Protein 6E0O (pdb70)

B-factor: mean 20.62, std 9.77, range [9.81, 86.48]

InterPro domains:
  IPR006116 2-5OAS/ClassI-CCAase, nucleotidyltransferase domain [cd05400] (24-180)
  IPR043519 Nucleotidyltransferase superfamily [G3DSA:3.30.460.10] (16-154)
  IPR043519 Nucleotidyltransferase superfamily [SSF81301] (21-146)
  IPR058909 cGAS/DncV-like nucleotidyltransferase, C-terminal helical domain [PF26305] (177-289)

Foldseek 3Di:
DADDQVRLLVLLAQADECVDQQAVVVCVQLVVLQCVQQPPQWDKDWFPCRLQVQHRDPLDETEIETERECVPVNDCQDQVRVQVVSQVSLCVRQPPQWDDAFAFIWRPGDPRHGIYTYGYWYKDWDAFPLVRGIAIWTWHATPVGDIDTDRRVLLNVLLVVLCVLQLNVLSSLLSSLVVLLVVCCVVVNDPNVLDDSQRSSQLSSQQDSVLRDHPGSPSSNVSSLVVLLVCLVVVHFTPRSSSRGTPQDPVDPHHSVSSNVSSVSSCVVVVDD

Sequence (273 aa):
MNFSEQQQLINWSRPVSTTEDLKCQQNAITQITAALRAKFGNRVTIFLQGSYRNNTNVRQNSDVDIVMRYDDAFYPDLYNFDELKADTEEALRNVFTTSVERKNKCIQVNGNSNRITADVIPCFVLKRFSTLQSVEAEGIKFYSDDNKEIISFPEQHYSSNGTEKTNQTYRLYKRMVRILKVVNYYRLIDDGEIADNLVSSSFFIECLVYNVPNNQFISGNYTQTLRNVIVKIYEDMKNNADYTEVNRLFWLFSNRSPRTRQDALGFMQKCWNYLGYQ

Radius of gyration: 19.43 Å; Cα contacts (8 Å, |Δi|>4): 450; chains: 1; bounding box: 54×35×43 Å

Structure (mmCIF, N/CA/C/O backbone):
data_6E0O
#
_entry.id   6E0O
#
_cell.length_a   57.195
_cell.length_b   58.231
_cell.length_c   99.446
_cell.angle_alpha   90.00
_cell.angle_beta   90.00
_cell.angle_gamma   90.00
#
_symmetry.space_group_name_H-M   'P 21 21 21'
#
loop_
_entity.id
_entity.type
_entity.pdbx_description
1 polymer 'cGAS/DncV-like nucleotidyltransferase in E. coli homolog'
2 polymer "RNA (5'-D(*(ATP))-R(P*A)-3')"
3 non-polymer 'MAGNESIUM ION'
4 water water
#
loop_
_atom_site.group_PDB
_atom_site.id
_atom_site.type_symbol
_atom_site.label_atom_id
_atom_site.label_alt_id
_atom_site.label_comp_id
_atom_site.label_asym_id
_atom_site.label_entity_id
_atom_site.label_seq_id
_atom_site.pdbx_PDB_ins_code
_atom_site.Cartn_x
_atom_site.Cartn_y
_atom_site.Cartn_z
_atom_site.occupancy
_atom_site.B_iso_or_equiv
_atom_site.auth_seq_id
_atom_site.auth_comp_id
_atom_site.auth_asym_id
_atom_site.auth_atom_id
_atom_site.pdbx_PDB_model_num
ATOM 1 N N . MET A 1 1 ? 49.413 42.905 50.334 1.00 36.57 1 MET A N 1
ATOM 2 C CA . MET A 1 1 ? 48.080 42.324 50.665 1.00 35.89 1 MET A CA 1
ATOM 3 C C . MET A 1 1 ? 47.047 42.703 49.602 1.00 31.07 1 MET A C 1
ATOM 4 O O . MET A 1 1 ? 47.352 43.439 48.670 1.00 35.79 1 MET A O 1
ATOM 20 N N . ASN A 1 2 ? 45.813 42.218 49.762 1.00 24.19 2 ASN A N 1
ATOM 21 C CA . ASN A 1 2 ? 44.879 42.199 48.642 1.00 23.39 2 ASN A CA 1
ATOM 22 C C . ASN A 1 2 ? 44.136 43.510 48.432 1.00 23.71 2 ASN A C 1
ATOM 23 O O . ASN A 1 2 ? 43.591 43.722 47.341 1.00 29.17 2 ASN A O 1
ATOM 34 N N . PHE A 1 3 ? 44.085 44.375 49.434 1.00 19.89 3 PHE A N 1
ATOM 35 C CA . PHE A 1 3 ? 43.342 45.620 49.354 1.00 19.82 3 PHE A CA 1
ATOM 36 C C . PHE A 1 3 ? 44.262 46.756 49.753 1.00 19.50 3 PHE A C 1
ATOM 37 O O . PHE A 1 3 ? 45.066 46.624 50.679 1.00 22.37 3 PHE A O 1
ATOM 54 N N . SER A 1 4 ? 44.148 47.861 49.036 1.00 18.18 4 SER A N 1
ATOM 55 C CA . SER A 1 4 ? 45.039 48.978 49.255 1.00 18.57 4 SER A CA 1
ATOM 56 C C . SER A 1 4 ? 44.648 49.737 50.521 1.00 16.01 4 SER A C 1
ATOM 57 O O . SER A 1 4 ? 43.557 49.573 51.076 1.00 16.23 4 SER A O 1
ATOM 65 N N . GLU A 1 5 ? 45.569 50.589 50.975 1.00 16.49 5 GLU A N 1
ATOM 66 C CA . GLU A 1 5 ? 45.276 51.506 52.067 1.00 15.96 5 GLU A CA 1
ATOM 67 C C . GLU A 1 5 ? 43.992 52.278 51.791 1.00 15.20 5 GLU A C 1
ATOM 68 O O . GLU A 1 5 ? 43.127 52.402 52.666 1.00 14.90 5 GLU A O 1
ATOM 80 N N . GLN A 1 6 ? 43.844 52.798 50.569 1.00 16.47 6 GLN A N 1
ATOM 81 C CA . GLN A 1 6 ? 42.657 53.580 50.246 1.00 16.69 6 GLN A CA 1
ATOM 82 C C . GLN A 1 6 ? 41.389 52.731 50.302 1.00 15.27 6 GLN A C 1
ATOM 83 O O . GLN A 1 6 ? 40.335 53.216 50.719 1.00 15.83 6 GLN A O 1
ATOM 97 N N . GLN A 1 7 ? 41.454 51.476 49.855 1.00 14.82 7 GLN A N 1
ATOM 98 C CA A GLN A 1 7 ? 40.275 50.619 49.939 0.60 15.34 7 GLN A CA 1
ATOM 99 C CA B GLN A 1 7 ? 40.274 50.620 49.939 0.40 15.67 7 GLN A CA 1
ATOM 100 C C . GLN A 1 7 ? 39.868 50.398 51.391 1.00 15.29 7 GLN A C 1
ATOM 101 O O . GLN A 1 7 ? 38.673 50.401 51.714 1.00 16.06 7 GLN A O 1
ATOM 128 N N . LEU A 1 8 ? 40.846 50.219 52.284 1.00 14.99 8 LEU A N 1
ATOM 129 C CA . LEU A 1 8 ? 40.521 50.067 53.700 1.00 14.71 8 LEU A CA 1
ATOM 130 C C . LEU A 1 8 ? 39.885 51.336 54.243 1.00 13.83 8 LEU A C 1
ATOM 131 O O . LEU A 1 8 ? 38.926 51.275 55.021 1.00 14.61 8 LEU A O 1
ATOM 147 N N . ILE A 1 9 ? 40.415 52.501 53.860 1.00 14.00 9 ILE A N 1
ATOM 148 C CA . ILE A 1 9 ? 39.806 53.759 54.282 1.00 14.43 9 ILE A CA 1
ATOM 149 C C . ILE A 1 9 ? 38.355 53.821 53.820 1.00 15.32 9 ILE A C 1
ATOM 150 O O . ILE A 1 9 ? 37.458 54.201 54.581 1.00 14.96 9 ILE A O 1
ATOM 166 N N . ASN A 1 10 ? 38.099 53.451 52.564 1.00 15.81 10 ASN A N 1
ATOM 167 C CA . ASN A 1 10 ? 36.729 53.498 52.062 1.00 18.04 10 ASN A CA 1
ATOM 168 C C . ASN A 1 10 ? 35.815 52.589 52.871 1.00 16.31 10 ASN A C 1
ATOM 169 O O . ASN A 1 10 ? 34.697 52.978 53.231 1.00 16.93 10 ASN A O 1
ATOM 180 N N . TRP A 1 11 ? 36.279 51.379 53.177 1.00 14.51 11 TRP A N 1
ATOM 181 C CA . TRP A 1 11 ? 35.470 50.450 53.950 1.00 15.10 11 TRP A CA 1
ATOM 182 C C . TRP A 1 11 ? 35.270 50.899 55.388 1.00 15.26 11 TRP A C 1
ATOM 183 O O . TRP A 1 11 ? 34.371 50.390 56.067 1.00 17.06 11 TRP A O 1
ATOM 204 N N . SER A 1 12 ? 36.114 51.792 55.882 1.00 13.97 12 SER A N 1
ATOM 205 C CA . SER A 1 12 ? 36.034 52.223 57.263 1.00 13.40 12 SER A CA 1
ATOM 206 C C . SER A 1 12 ? 34.981 53.294 57.487 1.00 14.04 12 SER A C 1
ATOM 207 O O . SER A 1 12 ? 34.751 53.668 58.638 1.00 16.11 12 SER A O 1
ATOM 215 N N . ARG A 1 13 ? 34.357 53.804 56.428 1.00 15.01 13 ARG A N 1
ATOM 216 C CA . ARG A 1 13 ? 33.415 54.905 56.567 1.00 16.40 13 ARG A CA 1
ATOM 217 C C . ARG A 1 13 ? 32.016 54.402 56.917 1.00 15.37 13 ARG A C 1
ATOM 218 O O . ARG A 1 13 ? 31.593 53.349 56.439 1.00 18.01 13 ARG A O 1
ATOM 238 N N . PRO A 1 14 ? 31.263 55.159 57.720 1.00 15.01 14 PRO A N 1
ATOM 239 C CA . PRO A 1 14 ? 29.853 54.810 57.934 1.00 15.21 14 PRO A CA 1
ATOM 240 C C . PRO A 1 14 ? 29.099 54.931 56.622 1.00 17.32 14 PRO A C 1
ATOM 241 O O . PRO A 1 14 ? 29.347 55.837 55.823 1.00 19.44 14 PRO A O 1
ATOM 252 N N . VAL A 1 15 ? 28.166 54.013 56.401 1.00 16.00 15 VAL A N 1
ATOM 253 C CA . VAL A 1 15 ? 27.374 54.050 55.175 1.00 18.65 15 VAL A CA 1
ATOM 254 C C . VAL A 1 15 ? 25.978 54.613 55.423 1.00 25.07 15 VAL A C 1
ATOM 255 O O . VAL A 1 15 ? 25.566 55.567 54.756 1.00 32.99 15 VAL A O 1
ATOM 268 N N . SER A 1 16 ? 25.245 54.036 56.366 1.00 22.34 16 SER A N 1
ATOM 269 C CA . SER A 1 16 ? 23.971 54.578 56.827 1.00 18.87 16 SER A CA 1
ATOM 270 C C . SER A 1 16 ? 24.193 55.285 58.157 1.00 17.42 16 SER A C 1
ATOM 271 O O . SER A 1 16 ? 24.963 54.809 58.994 1.00 20.09 16 SER A O 1
ATOM 279 N N . THR A 1 17 ? 23.504 56.406 58.363 1.00 17.22 17 THR A N 1
ATOM 280 C CA . THR A 1 17 ? 23.609 57.104 59.638 1.00 17.13 17 THR A CA 1
ATOM 281 C C . THR A 1 17 ? 22.265 57.723 60.012 1.00 16.93 17 THR A C 1
ATOM 282 O O . THR A 1 17 ? 21.334 57.797 59.206 1.00 17.19 17 THR A O 1
ATOM 293 N N . THR A 1 18 ? 22.188 58.213 61.246 1.00 19.11 18 THR A N 1
ATOM 294 C CA . THR A 1 18 ? 20.972 58.857 61.730 1.00 22.25 18 THR A CA 1
ATOM 295 C C . THR A 1 18 ? 20.648 60.149 60.991 1.00 24.97 18 THR A C 1
ATOM 296 O O . THR A 1 18 ? 19.524 60.646 61.124 1.00 31.22 18 THR A O 1
ATOM 307 N N . GLU A 1 19 ? 21.588 60.695 60.217 1.00 26.44 19 GLU A N 1
ATOM 308 C CA . GLU A 1 19 ? 21.288 61.867 59.403 1.00 29.03 19 GLU A CA 1
ATOM 309 C C . GLU A 1 19 ? 20.435 61.516 58.193 1.00 27.58 19 GLU A C 1
ATOM 310 O O . GLU A 1 19 ? 19.857 62.415 57.572 1.00 29.29 19 GLU A O 1
ATOM 322 N N . ASP A 1 20 ? 20.351 60.239 57.838 1.00 21.22 20 ASP A N 1
ATOM 323 C CA . ASP A 1 20 ? 19.667 59.858 56.616 1.00 19.50 20 ASP A CA 1
ATOM 324 C C . ASP A 1 20 ? 18.177 60.147 56.726 1.00 18.81 20 ASP A C 1
ATOM 325 O O . ASP A 1 20 ? 17.535 59.831 57.733 1.00 17.40 20 ASP A O 1
ATOM 334 N N . LEU A 1 21 ? 17.621 60.721 55.659 1.00 20.18 21 LEU A N 1
ATOM 335 C CA . LEU A 1 21 ? 16.200 61.049 55.643 1.00 18.73 21 LEU A CA 1
ATOM 336 C C . LEU A 1 21 ? 15.337 59.828 55.931 1.00 16.21 21 LEU A C 1
ATOM 337 O O . LEU A 1 21 ? 14.360 59.917 56.685 1.00 15.29 21 LEU A O 1
ATOM 353 N N . LYS A 1 22 ? 15.670 58.681 55.333 1.00 15.05 22 LYS A N 1
ATOM 354 C CA . LYS A 1 22 ? 14.842 57.493 55.518 1.00 15.57 22 LYS A CA 1
ATOM 355 C C . LYS A 1 22 ? 14.947 56.952 56.938 1.00 14.04 22 LYS A C 1
ATOM 356 O O . LYS A 1 22 ? 14.013 56.303 57.416 1.00 13.89 22 LYS A O 1
ATOM 375 N N . CYS A 1 23 ? 16.066 57.206 57.626 1.00 13.81 23 CYS A N 1
ATOM 376 C CA . CYS A 1 23 ? 16.174 56.834 59.031 1.00 14.09 23 CYS A CA 1
ATOM 377 C C . CYS A 1 23 ? 15.316 57.757 59.893 1.00 14.18 23 CYS A C 1
ATOM 378 O O . CYS A 1 23 ? 14.535 57.293 60.727 1.00 13.80 23 CYS A O 1
ATOM 386 N N A GLN A 1 24 ? 15.473 59.070 59.698 0.50 14.09 24 GLN A N 1
ATOM 387 N N B GLN A 1 24 ? 15.441 59.069 59.689 0.50 14.85 24 GLN A N 1
ATOM 388 C CA A GLN A 1 24 ? 14.638 60.036 60.403 0.50 14.19 24 GLN A CA 1
ATOM 389 C CA B GLN A 1 24 ? 14.621 59.993 60.465 0.50 15.42 24 GLN A CA 1
ATOM 390 C C A GLN A 1 24 ? 13.162 59.722 60.213 0.50 12.92 24 GLN A C 1
ATOM 391 C C B GLN A 1 24 ? 13.136 59.758 60.216 0.50 14.30 24 GLN A C 1
ATOM 392 O O A GLN A 1 24 ? 12.384 59.758 61.172 0.50 12.57 24 GLN A O 1
ATOM 393 O O B GLN A 1 24 ? 12.321 59.884 61.137 0.50 15.26 24 GLN A O 1
ATOM 420 N N . ASN A 1 25 ? 12.756 59.409 58.982 1.00 13.33 25 ASN A N 1
ATOM 421 C CA . ASN A 1 25 ? 11.347 59.135 58.706 1.00 12.61 25 ASN A CA 1
ATOM 422 C C . ASN A 1 25 ? 10.860 57.931 59.501 1.00 12.71 25 ASN A C 1
ATOM 423 O O . ASN A 1 25 ? 9.765 57.947 60.072 1.00 13.66 25 ASN A O 1
ATOM 435 N N . ALA A 1 26 ? 11.651 56.861 59.529 1.00 12.82 26 ALA A N 1
ATOM 436 C CA . ALA A 1 26 ? 11.261 55.694 60.310 1.00 12.21 26 ALA A CA 1
ATOM 437 C C . ALA A 1 26 ? 11.107 56.053 61.784 1.00 12.21 26 ALA A C 1
ATOM 438 O O . ALA A 1 26 ? 10.118 55.678 62.426 1.00 12.86 26 ALA A O 1
ATOM 445 N N . ILE A 1 27 ? 12.086 56.767 62.347 1.00 13.10 27 ILE A N 1
ATOM 446 C CA . ILE A 1 27 ? 12.022 57.099 63.768 1.00 12.28 27 ILE A CA 1
ATOM 447 C C . ILE A 1 27 ? 10.797 57.962 64.063 1.00 12.30 27 ILE A C 1
ATOM 448 O O . ILE A 1 27 ? 10.063 57.720 65.030 1.00 13.10 27 ILE A O 1
ATOM 464 N N . THR A 1 28 ? 10.550 58.974 63.229 1.00 12.67 28 THR A N 1
ATOM 465 C CA . THR A 1 28 ? 9.407 59.857 63.447 1.00 14.53 28 THR A CA 1
ATOM 466 C C . THR A 1 28 ? 8.096 59.085 63.411 1.00 12.56 28 THR A C 1
ATOM 467 O O . THR A 1 28 ? 7.244 59.235 64.299 1.00 13.27 28 THR A O 1
ATOM 478 N N . GLN A 1 29 ? 7.898 58.279 62.370 1.00 12.94 29 GLN A N 1
ATOM 479 C CA . GLN A 1 29 ? 6.628 57.586 62.211 1.00 12.88 29 GLN A CA 1
ATOM 480 C C . GLN A 1 29 ? 6.416 56.572 63.321 1.00 12.57 29 GLN A C 1
ATOM 481 O O . GLN A 1 29 ? 5.311 56.458 63.864 1.00 13.07 29 GLN A O 1
ATOM 495 N N . ILE A 1 30 ? 7.452 55.799 63.646 1.00 11.97 30 ILE A N 1
ATOM 496 C CA . ILE A 1 30 ? 7.319 54.770 64.670 1.00 12.01 30 ILE A CA 1
ATOM 497 C C . ILE A 1 30 ? 7.095 55.406 66.032 1.00 11.88 30 ILE A C 1
ATOM 498 O O . ILE A 1 30 ? 6.259 54.948 66.818 1.00 12.62 30 ILE A O 1
ATOM 514 N N . THR A 1 31 ? 7.835 56.472 66.334 1.00 12.13 31 THR A N 1
ATOM 515 C CA . THR A 1 31 ? 7.647 57.159 67.603 1.00 12.29 31 THR A CA 1
ATOM 516 C C . THR A 1 31 ? 6.203 57.615 67.768 1.00 12.68 31 THR A C 1
ATOM 517 O O . THR A 1 31 ? 5.605 57.411 68.829 1.00 14.05 31 THR A O 1
ATOM 528 N N . ALA A 1 32 ? 5.613 58.196 66.716 1.00 12.76 32 ALA A N 1
ATOM 529 C CA . ALA A 1 32 ? 4.231 58.662 66.815 1.00 13.15 32 ALA A CA 1
ATOM 530 C C . ALA A 1 32 ? 3.288 57.497 67.105 1.00 12.83 32 ALA A C 1
ATOM 531 O O . ALA A 1 32 ? 2.392 57.604 67.949 1.00 14.48 32 ALA A O 1
ATOM 538 N N . ALA A 1 33 ? 3.481 56.371 66.421 1.00 12.20 33 ALA A N 1
ATOM 539 C CA . ALA A 1 33 ? 2.621 55.213 66.645 1.00 12.75 33 ALA A CA 1
ATOM 540 C C . ALA A 1 33 ? 2.721 54.720 68.084 1.00 12.59 33 ALA A C 1
ATOM 541 O O . ALA A 1 33 ? 1.710 54.374 68.706 1.00 14.09 33 ALA A O 1
ATOM 548 N N . LEU A 1 34 ? 3.935 54.683 68.637 1.00 12.83 34 LEU A N 1
ATOM 549 C CA . LEU A 1 34 ? 4.108 54.191 69.998 1.00 12.96 34 LEU A CA 1
ATOM 550 C C . LEU A 1 34 ? 3.570 55.183 71.022 1.00 13.36 34 LEU A C 1
ATOM 551 O O . LEU A 1 34 ? 2.928 54.782 71.999 1.00 14.06 34 LEU A O 1
ATOM 567 N N . ARG A 1 35 ? 3.812 56.479 70.818 1.00 13.35 35 ARG A N 1
ATOM 568 C CA . ARG A 1 35 ? 3.320 57.471 71.769 1.00 14.39 35 ARG A CA 1
ATOM 569 C C . ARG A 1 35 ? 1.799 57.480 71.816 1.00 15.17 35 ARG A C 1
ATOM 570 O O . ARG A 1 35 ? 1.210 57.770 72.864 1.00 15.70 35 ARG A O 1
ATOM 591 N N . ALA A 1 36 ? 1.138 57.183 70.692 1.00 14.39 36 ALA A N 1
ATOM 592 C CA . ALA A 1 36 ? -0.322 57.183 70.680 1.00 15.43 36 ALA A CA 1
ATOM 593 C C . ALA A 1 36 ? -0.890 56.206 71.701 1.00 16.53 36 ALA A C 1
ATOM 594 O O . ALA A 1 36 ? -1.963 56.447 72.262 1.00 19.41 36 ALA A O 1
ATOM 601 N N . LYS A 1 37 ? -0.189 55.109 71.964 1.00 15.40 37 LYS A N 1
ATOM 602 C CA . LYS A 1 37 ? -0.641 54.147 72.962 1.00 14.92 37 LYS A CA 1
ATOM 603 C C . LYS A 1 37 ? -0.020 54.365 74.334 1.00 14.99 37 LYS A C 1
ATOM 604 O O . LYS A 1 37 ? -0.720 54.259 75.347 1.00 17.38 37 LYS A O 1
ATOM 623 N N . PHE A 1 38 ? 1.272 54.677 74.391 1.00 14.21 38 PHE A N 1
ATOM 624 C CA . PHE A 1 38 ? 2.010 54.642 75.644 1.00 13.95 38 PHE A CA 1
ATOM 625 C C . PHE A 1 38 ? 2.288 56.012 76.244 1.00 14.58 38 PHE A C 1
ATOM 626 O O . PHE A 1 38 ? 2.677 56.083 77.419 1.00 15.98 38 PHE A O 1
ATOM 643 N N . GLY A 1 39 ? 2.118 57.084 75.480 1.00 15.37 39 GLY A N 1
ATOM 644 C CA . GLY A 1 39 ? 2.364 58.405 76.024 1.00 15.59 39 GLY A CA 1
ATOM 645 C C . GLY A 1 39 ? 3.769 58.514 76.580 1.00 15.48 39 GLY A C 1
ATOM 646 O O . GLY A 1 39 ? 4.747 58.047 75.980 1.00 15.89 39 GLY A O 1
ATOM 650 N N . ASN A 1 40 ? 3.881 59.147 77.743 1.00 15.51 40 ASN A N 1
ATOM 651 C CA . ASN A 1 40 ? 5.173 59.356 78.376 1.00 17.65 40 ASN A CA 1
ATOM 652 C C . ASN A 1 40 ? 5.600 58.206 79.269 1.00 14.32 40 ASN A C 1
ATOM 653 O O . ASN A 1 40 ? 6.631 58.306 79.945 1.00 15.79 40 ASN A O 1
ATOM 664 N N . ARG A 1 41 ? 4.868 57.099 79.245 1.00 13.65 41 ARG A N 1
ATOM 665 C CA . ARG A 1 41 ? 5.214 55.941 80.054 1.00 13.86 41 ARG A CA 1
ATOM 666 C C . ARG A 1 41 ? 6.390 55.153 79.503 1.00 12.85 41 ARG A C 1
ATOM 667 O O . ARG A 1 41 ? 6.814 54.181 80.143 1.00 14.53 41 ARG A O 1
ATOM 688 N N . VAL A 1 42 ? 6.925 55.552 78.349 1.00 12.60 42 VAL A N 1
ATOM 689 C CA . VAL A 1 42 ? 8.095 54.916 77.760 1.00 12.30 42 VAL A CA 1
ATOM 690 C C . VAL A 1 42 ? 9.173 55.949 77.470 1.00 12.06 42 VAL A C 1
ATOM 691 O O . VAL A 1 42 ? 8.887 57.121 77.213 1.00 13.53 42 VAL A O 1
ATOM 704 N N . THR A 1 43 ? 10.420 55.489 77.499 1.00 12.28 43 THR A N 1
ATOM 705 C CA . THR A 1 43 ? 11.544 56.213 76.919 1.00 11.11 43 THR A CA 1
ATOM 706 C C . THR A 1 43 ? 11.871 55.528 75.599 1.00 11.20 43 THR A C 1
ATOM 707 O O . THR A 1 43 ? 12.008 54.303 75.555 1.00 13.10 43 THR A O 1
ATOM 718 N N . ILE A 1 44 ? 11.985 56.306 74.529 1.00 11.42 44 ILE A N 1
ATOM 719 C CA . ILE A 1 44 ? 12.376 55.791 73.221 1.00 10.94 44 ILE A CA 1
ATOM 720 C C . ILE A 1 44 ? 13.790 56.277 72.936 1.00 11.93 44 ILE A C 1
ATOM 721 O O . ILE A 1 44 ? 14.091 57.461 73.109 1.00 12.86 44 ILE A O 1
ATOM 737 N N . PHE A 1 45 ? 14.659 55.355 72.530 1.00 11.76 45 PHE A N 1
ATOM 738 C CA . PHE A 1 45 ? 16.050 55.676 72.243 1.00 11.85 45 PHE A CA 1
ATOM 739 C C . PHE A 1 45 ? 16.579 54.654 71.254 1.00 12.33 45 PHE A C 1
ATOM 740 O O . PHE A 1 45 ? 15.922 53.659 70.958 1.00 13.05 45 PHE A O 1
ATOM 757 N N . LEU A 1 46 ? 17.771 54.915 70.726 1.00 12.48 46 LEU A N 1
ATOM 758 C CA . LEU A 1 46 ? 18.370 54.016 69.758 1.00 11.81 46 LEU A CA 1
ATOM 759 C C . LEU A 1 46 ? 19.445 53.154 70.407 1.00 12.08 46 LEU A C 1
ATOM 760 O O . LEU A 1 46 ? 20.140 53.570 71.337 1.00 13.10 46 LEU A O 1
ATOM 776 N N . GLN A 1 47 ? 19.611 51.956 69.862 1.00 12.31 47 GLN A N 1
ATOM 777 C CA . GLN A 1 47 ? 20.795 51.163 70.151 1.00 11.51 47 GLN A CA 1
ATOM 778 C C . GLN A 1 47 ? 21.330 50.606 68.838 1.00 12.28 47 GLN A C 1
ATOM 779 O O . GLN A 1 47 ? 20.838 50.950 67.758 1.00 13.39 47 GLN A O 1
ATOM 793 N N . GLY A 1 48 ? 22.336 49.754 68.919 1.00 12.74 48 GLY A N 1
ATOM 794 C CA . GLY A 1 48 ? 22.845 49.138 67.725 1.00 13.45 48 GLY A CA 1
ATOM 795 C C . GLY A 1 48 ? 23.581 50.110 66.821 1.00 12.36 48 GLY A C 1
ATOM 796 O O . GLY A 1 48 ? 24.066 51.166 67.236 1.00 13.34 48 GLY A O 1
ATOM 800 N N . SER A 1 49 ? 23.662 49.717 65.547 1.00 12.97 49 SER A N 1
ATOM 801 C CA . SER A 1 49 ? 24.627 50.323 64.639 1.00 14.19 49 SER A CA 1
ATOM 802 C C . SER A 1 49 ? 24.345 51.794 64.364 1.00 13.69 49 SER A C 1
ATOM 803 O O . SER A 1 49 ? 25.286 52.560 64.136 1.00 13.79 49 SER A O 1
ATOM 811 N N . TYR A 1 50 ? 23.081 52.216 64.347 1.00 12.51 50 TYR A N 1
ATOM 812 C CA . TYR A 1 50 ? 22.817 53.640 64.176 1.00 13.84 50 TYR A CA 1
ATOM 813 C C . TYR A 1 50 ? 23.227 54.421 65.418 1.00 14.45 50 TYR A C 1
ATOM 814 O O . TYR A 1 50 ? 23.717 55.548 65.308 1.00 19.03 50 TYR A O 1
ATOM 832 N N . ARG A 1 51 ? 23.030 53.841 66.604 1.00 13.19 51 ARG A N 1
ATOM 833 C CA . ARG A 1 51 ? 23.437 54.512 67.834 1.00 12.64 51 ARG A CA 1
ATOM 834 C C . ARG A 1 51 ? 24.957 54.617 67.925 1.00 12.40 51 ARG A C 1
ATOM 835 O O . ARG A 1 51 ? 25.503 55.668 68.281 1.00 14.13 51 ARG A O 1
ATOM 856 N N . ASN A 1 52 ? 25.651 53.532 67.626 1.00 12.84 52 ASN A N 1
ATOM 857 C CA . ASN A 1 52 ? 27.096 53.470 67.779 1.00 13.78 52 ASN A CA 1
ATOM 858 C C . ASN A 1 52 ? 27.843 53.899 66.526 1.00 12.85 52 ASN A C 1
ATOM 859 O O . ASN A 1 52 ? 29.081 53.936 66.542 1.00 14.66 52 ASN A O 1
ATOM 870 N N . ASN A 1 53 ? 27.119 54.231 65.462 1.00 13.32 53 ASN A N 1
ATOM 871 C CA . ASN A 1 53 ? 27.687 54.700 64.201 1.00 12.56 53 ASN A CA 1
ATOM 872 C C . ASN A 1 53 ? 28.616 53.670 63.559 1.00 12.77 53 ASN A C 1
ATOM 873 O O . ASN A 1 53 ? 29.722 53.989 63.123 1.00 13.40 53 ASN A O 1
ATOM 884 N N . THR A 1 54 ? 28.139 52.433 63.461 1.00 13.19 54 THR A N 1
ATOM 885 C CA . THR A 1 54 ? 28.917 51.346 62.881 1.00 13.07 54 THR A CA 1
ATOM 886 C C . THR A 1 54 ? 28.236 50.704 61.672 1.00 13.80 54 THR A C 1
ATOM 887 O O . THR A 1 54 ? 28.551 49.564 61.337 1.00 15.22 54 THR A O 1
ATOM 898 N N . ASN A 1 55 ? 27.354 51.419 60.979 1.00 14.14 55 ASN A N 1
ATOM 899 C CA . ASN A 1 55 ? 26.682 50.855 59.813 1.00 14.55 55 ASN A CA 1
ATOM 900 C C . ASN A 1 55 ? 27.609 50.817 58.607 1.00 14.36 55 ASN A C 1
ATOM 901 O O . ASN A 1 55 ? 28.301 51.792 58.316 1.00 17.70 55 ASN A O 1
ATOM 912 N N . VAL A 1 56 ? 27.580 49.706 57.870 1.00 14.18 56 VAL A N 1
ATOM 913 C CA . VAL A 1 56 ? 28.418 49.580 56.680 1.00 14.54 56 VAL A CA 1
ATOM 914 C C . VAL A 1 56 ? 27.608 49.143 55.467 1.00 15.69 56 VAL A C 1
ATOM 915 O O . VAL A 1 56 ? 28.170 48.785 54.426 1.00 20.37 56 VAL A O 1
ATOM 928 N N . ARG A 1 57 ? 26.289 49.185 55.576 1.00 17.91 57 ARG A N 1
ATOM 929 C CA . ARG A 1 57 ? 25.425 48.799 54.474 1.00 21.93 57 ARG A CA 1
ATOM 930 C C . ARG A 1 57 ? 24.416 49.899 54.207 1.00 21.81 57 ARG A C 1
ATOM 931 O O . ARG A 1 57 ? 23.958 50.585 55.125 1.00 25.44 57 ARG A O 1
ATOM 952 N N . GLN A 1 58 ? 24.086 50.074 52.934 1.00 20.69 58 GLN A N 1
ATOM 953 C CA . GLN A 1 58 ? 23.096 51.071 52.563 1.00 21.05 58 GLN A CA 1
ATOM 954 C C . GLN A 1 58 ? 21.730 50.665 53.096 1.00 20.37 58 GLN A C 1
ATOM 955 O O . GLN A 1 58 ? 21.384 49.480 53.135 1.00 21.06 58 GLN A O 1
ATOM 969 N N . ASN A 1 59 ? 20.955 51.660 53.517 1.00 20.28 59 ASN A N 1
ATOM 970 C CA . ASN A 1 59 ? 19.562 51.446 53.900 1.00 20.70 59 ASN A CA 1
ATOM 971 C C . ASN A 1 59 ? 19.438 50.448 55.048 1.00 20.13 59 ASN A C 1
ATOM 972 O O . ASN A 1 59 ? 18.518 49.631 55.075 1.00 21.47 59 ASN A O 1
ATOM 983 N N . SER A 1 60 ? 20.357 50.520 56.009 1.00 19.64 60 SER A N 1
ATOM 984 C CA . SER A 1 60 ? 20.384 49.550 57.095 1.00 19.70 60 SER A CA 1
ATOM 985 C C . SER A 1 60 ? 19.173 49.699 58.015 1.00 17.24 60 SER A C 1
ATOM 986 O O . SER A 1 60 ? 18.655 50.799 58.224 1.00 17.08 60 SER A O 1
ATOM 994 N N . ASP A 1 61 ? 18.770 48.584 58.624 1.00 16.24 61 ASP A N 1
ATOM 995 C CA . ASP A 1 61 ? 17.703 48.606 59.617 1.00 15.87 61 ASP A CA 1
ATOM 996 C C . ASP A 1 61 ? 18.165 49.310 60.891 1.00 13.53 61 ASP A C 1
ATOM 997 O O . ASP A 1 61 ? 19.327 49.208 61.299 1.00 15.28 61 ASP A O 1
ATOM 1006 N N . VAL A 1 62 ? 17.233 50.015 61.536 1.00 12.98 62 VAL A N 1
ATOM 1007 C CA . VAL A 1 62 ? 17.502 50.747 62.772 1.00 13.46 62 VAL A CA 1
ATOM 1008 C C . VAL A 1 62 ? 16.829 50.048 63.951 1.00 13.07 62 VAL A C 1
ATOM 1009 O O . VAL A 1 62 ? 15.695 49.571 63.841 1.00 14.75 62 VAL A O 1
ATOM 1022 N N . ASP A 1 63 ? 17.522 50.028 65.092 1.00 12.12 63 ASP A N 1
ATOM 1023 C CA . ASP A 1 63 ? 17.034 49.414 66.325 1.00 11.99 63 ASP A CA 1
ATOM 1024 C C . ASP A 1 63 ? 16.512 50.500 67.257 1.00 11.68 63 ASP A C 1
ATOM 1025 O O . ASP A 1 63 ? 17.291 51.275 67.823 1.00 13.71 63 ASP A O 1
ATOM 1034 N N . ILE A 1 64 ? 15.189 50.551 67.396 1.00 10.72 64 ILE A N 1
ATOM 1035 C CA . ILE A 1 64 ? 14.508 51.540 68.220 1.00 11.07 64 ILE A CA 1
ATOM 1036 C C . ILE A 1 64 ? 14.050 50.851 69.495 1.00 11.29 64 ILE A C 1
ATOM 1037 O O . ILE A 1 64 ? 13.197 49.952 69.451 1.00 11.67 64 ILE A O 1
ATOM 1053 N N . VAL A 1 65 ? 14.592 51.282 70.628 1.00 10.86 65 VAL A N 1
ATOM 1054 C CA . VAL A 1 65 ? 14.249 50.704 71.919 1.00 10.53 65 VAL A CA 1
ATOM 1055 C C . VAL A 1 65 ? 13.077 51.476 72.509 1.00 10.89 65 VAL A C 1
ATOM 1056 O O . VAL A 1 65 ? 13.073 52.712 72.515 1.00 11.49 65 VAL A O 1
ATOM 1069 N N . MET A 1 66 ? 12.076 50.748 72.996 1.00 10.47 66 MET A N 1
ATOM 1070 C CA . MET A 1 66 ? 10.944 51.351 73.695 1.00 11.39 66 MET A CA 1
ATOM 1071 C C . MET A 1 66 ? 10.941 50.799 75.114 1.00 10.78 66 MET A C 1
ATOM 1072 O O . MET A 1 66 ? 10.461 49.688 75.355 1.00 11.32 66 MET A O 1
ATOM 1086 N N . ARG A 1 67 ? 11.473 51.575 76.051 1.00 11.04 67 ARG A N 1
ATOM 1087 C CA . ARG A 1 67 ? 11.631 51.144 77.434 1.00 11.05 67 ARG A CA 1
ATOM 1088 C C . ARG A 1 67 ? 10.416 51.599 78.237 1.00 10.77 67 ARG A C 1
ATOM 1089 O O . ARG A 1 67 ? 10.233 52.797 78.487 1.00 11.86 67 ARG A O 1
ATOM 1110 N N . TYR A 1 68 ? 9.573 50.646 78.627 1.00 11.86 68 TYR A N 1
ATOM 1111 C CA . TYR A 1 68 ? 8.418 50.942 79.457 1.00 12.59 68 TYR A CA 1
ATOM 1112 C C . TYR A 1 68 ? 8.946 51.096 80.872 1.00 13.06 68 TYR A C 1
ATOM 1113 O O . TYR A 1 68 ? 9.461 50.140 81.459 1.00 15.00 68 TYR A O 1
ATOM 1131 N N . ASP A 1 69 ? 8.846 52.300 81.419 1.00 13.95 69 ASP A N 1
ATOM 1132 C CA . ASP A 1 69 ? 9.623 52.605 82.614 1.00 15.54 69 ASP A CA 1
ATOM 1133 C C . ASP A 1 69 ? 8.891 53.540 83.562 1.00 15.81 69 ASP A C 1
ATOM 1134 O O . ASP A 1 69 ? 9.536 54.190 84.392 1.00 16.72 69 ASP A O 1
ATOM 1143 N N . ASP A 1 70 ? 7.564 53.587 83.477 1.00 17.61 70 ASP A N 1
ATOM 1144 C CA . ASP A 1 70 ? 6.766 54.467 84.317 1.00 19.17 70 ASP A CA 1
ATOM 1145 C C . ASP A 1 70 ? 7.080 54.294 85.796 1.00 18.33 70 ASP A C 1
ATOM 1146 O O . ASP A 1 70 ? 7.070 55.275 86.543 1.00 21.85 70 ASP A O 1
ATOM 1155 N N . ALA A 1 71 ? 7.393 53.070 86.230 1.00 18.24 71 ALA A N 1
ATOM 1156 C CA . ALA A 1 71 ? 7.664 52.830 87.643 1.00 20.34 71 ALA A CA 1
ATOM 1157 C C . ALA A 1 71 ? 8.976 53.463 88.097 1.00 20.29 71 ALA A C 1
ATOM 1158 O O . ALA A 1 71 ? 9.123 53.803 89.278 1.00 25.20 71 ALA A O 1
ATOM 1165 N N . PHE A 1 72 ? 9.941 53.598 87.192 1.00 16.42 72 PHE A N 1
ATOM 1166 C CA . PHE A 1 72 ? 11.261 54.124 87.512 1.00 16.19 72 PHE A CA 1
ATOM 1167 C C . PHE A 1 72 ? 11.423 55.585 87.131 1.00 15.22 72 PHE A C 1
ATOM 1168 O O . PHE A 1 72 ? 12.171 56.303 87.801 1.00 16.82 72 PHE A O 1
ATOM 1185 N N . TYR A 1 73 ? 10.768 56.019 86.052 1.00 15.37 73 TYR A N 1
ATOM 1186 C CA . TYR A 1 73 ? 10.808 57.399 85.565 1.00 15.41 73 TYR A CA 1
ATOM 1187 C C . TYR A 1 73 ? 9.363 57.857 85.421 1.00 16.07 73 TYR A C 1
ATOM 1188 O O . TYR A 1 73 ? 8.840 57.994 84.308 1.00 16.28 73 TYR A O 1
ATOM 1206 N N . PRO A 1 74 ? 8.679 58.087 86.538 1.00 17.50 74 PRO A N 1
ATOM 1207 C CA . PRO A 1 74 ? 7.256 58.439 86.487 1.00 17.92 74 PRO A CA 1
ATOM 1208 C C . PRO A 1 74 ? 7.034 59.838 85.931 1.00 17.42 74 PRO A C 1
ATOM 1209 O O . PRO A 1 74 ? 7.956 60.634 85.730 1.00 17.32 74 PRO A O 1
ATOM 1220 N N . ASP A 1 75 ? 5.761 60.132 85.689 1.00 19.52 75 ASP A N 1
ATOM 1221 C CA . ASP A 1 75 ? 5.346 61.428 85.167 1.00 21.50 75 ASP A CA 1
ATOM 1222 C C . ASP A 1 75 ? 5.421 62.455 86.289 1.00 24.54 75 ASP A C 1
ATOM 1223 O O . ASP A 1 75 ? 4.678 62.369 87.270 1.00 31.13 75 ASP A O 1
ATOM 1232 N N . LEU A 1 76 ? 6.315 63.427 86.147 1.00 23.93 76 LEU A N 1
ATOM 1233 C CA . LEU A 1 76 ? 6.466 64.455 87.164 1.00 23.90 76 LEU A CA 1
ATOM 1234 C C . LEU A 1 76 ? 5.254 65.391 87.137 1.00 26.36 76 LEU A C 1
ATOM 1235 O O . LEU A 1 76 ? 4.976 66.076 88.119 1.00 29.54 76 LEU A O 1
ATOM 1251 N N . TYR A 1 96 ? 1.640 44.211 85.138 1.00 34.98 96 TYR A N 1
ATOM 1252 C CA . TYR A 1 96 ? 1.881 44.472 83.717 1.00 32.91 96 TYR A CA 1
ATOM 1253 C C . TYR A 1 96 ? 3.167 43.769 83.286 1.00 30.93 96 TYR A C 1
ATOM 1254 O O . TYR A 1 96 ? 4.280 44.273 83.502 1.00 34.31 96 TYR A O 1
ATOM 1271 N N . ASN A 1 97 ? 3.000 42.603 82.671 1.00 24.00 97 ASN A N 1
ATOM 1272 C CA . ASN A 1 97 ? 4.106 41.710 82.366 1.00 23.84 97 ASN A CA 1
ATOM 1273 C C . ASN A 1 97 ? 4.596 41.915 80.940 1.00 19.83 97 ASN A C 1
ATOM 1274 O O . ASN A 1 97 ? 3.992 42.629 80.137 1.00 18.20 97 ASN A O 1
ATOM 1285 N N . PHE A 1 98 ? 5.694 41.232 80.613 1.00 16.48 98 PHE A N 1
ATOM 1286 C CA . PHE A 1 98 ? 6.332 41.493 79.332 1.00 14.71 98 PHE A CA 1
ATOM 1287 C C . PHE A 1 98 ? 5.472 41.031 78.158 1.00 14.62 98 PHE A C 1
ATOM 1288 O O . PHE A 1 98 ? 5.447 41.687 77.109 1.00 15.08 98 PHE A O 1
ATOM 1305 N N . ASP A 1 99 ? 4.781 39.894 78.294 1.00 15.10 99 ASP A N 1
ATOM 1306 C CA . ASP A 1 99 ? 3.964 39.415 77.185 1.00 16.95 99 ASP A CA 1
ATOM 1307 C C . ASP A 1 99 ? 2.936 40.461 76.784 1.00 15.61 99 ASP A C 1
ATOM 1308 O O . ASP A 1 99 ? 2.732 40.719 75.591 1.00 15.19 99 ASP A O 1
ATOM 1317 N N . GLU A 1 100 ? 2.282 41.077 77.774 1.00 16.81 100 GLU A N 1
ATOM 1318 C CA . GLU A 1 100 ? 1.308 42.126 77.496 1.00 15.64 100 GLU A CA 1
ATOM 1319 C C . GLU A 1 100 ? 1.983 43.333 76.861 1.00 14.73 100 GLU A C 1
ATOM 1320 O O . GLU A 1 100 ? 1.442 43.934 75.928 1.00 15.24 100 GLU A O 1
ATOM 1332 N N . LEU A 1 101 ? 3.155 43.723 77.376 1.00 14.69 101 LEU A N 1
ATOM 1333 C CA . LEU A 1 101 ? 3.872 44.855 76.792 1.00 12.85 101 LEU A CA 1
ATOM 1334 C C . LEU A 1 101 ? 4.159 44.615 75.315 1.00 12.92 101 LEU A C 1
ATOM 1335 O O . LEU A 1 101 ? 3.908 45.485 74.477 1.00 12.68 101 LEU A O 1
ATOM 1351 N N . LYS A 1 102 ? 4.692 43.440 74.977 1.00 12.54 102 LYS A N 1
ATOM 1352 C CA . LYS A 1 102 ? 5.067 43.195 73.590 1.00 12.03 102 LYS A CA 1
ATOM 1353 C C . LYS A 1 102 ? 3.835 43.120 72.701 1.00 12.51 102 LYS A C 1
ATOM 1354 O O . LYS A 1 102 ? 3.844 43.625 71.574 1.00 13.00 102 LYS A O 1
ATOM 1373 N N . ALA A 1 103 ? 2.762 42.497 73.191 1.00 13.87 103 ALA A N 1
ATOM 1374 C CA . ALA A 1 103 ? 1.525 42.441 72.415 1.00 14.57 103 ALA A CA 1
ATOM 1375 C C . ALA A 1 103 ? 0.947 43.834 72.195 1.00 14.35 103 ALA A C 1
ATOM 1376 O O . ALA A 1 103 ? 0.472 44.155 71.101 1.00 14.29 103 ALA A O 1
ATOM 1383 N N . ASP A 1 104 ? 0.978 44.677 73.226 1.00 14.61 104 ASP A N 1
ATOM 1384 C CA . ASP A 1 104 ? 0.461 46.033 73.090 1.00 14.78 104 ASP A CA 1
ATOM 1385 C C . ASP A 1 104 ? 1.322 46.851 72.138 1.00 13.16 104 ASP A C 1
ATOM 1386 O O . ASP A 1 104 ? 0.808 47.685 71.382 1.00 13.57 104 ASP A O 1
ATOM 1395 N N . THR A 1 105 ? 2.637 46.619 72.162 1.00 12.72 105 THR A N 1
ATOM 1396 C CA . THR A 1 105 ? 3.541 47.293 71.237 1.00 11.85 105 THR A CA 1
ATOM 1397 C C . THR A 1 105 ? 3.228 46.886 69.805 1.00 11.81 105 THR A C 1
ATOM 1398 O O . THR A 1 105 ? 3.141 47.731 68.910 1.00 12.08 105 THR A O 1
ATOM 1409 N N . GLU A 1 106 ? 3.044 45.583 69.575 1.00 12.72 106 GLU A N 1
ATOM 1410 C CA . GLU A 1 106 ? 2.692 45.106 68.243 1.00 13.23 106 GLU A CA 1
ATOM 1411 C C . GLU A 1 106 ? 1.381 45.724 67.772 1.00 12.25 106 GLU A C 1
ATOM 1412 O O . GLU A 1 106 ? 1.260 46.146 66.619 1.00 13.26 106 GLU A O 1
ATOM 1424 N N . GL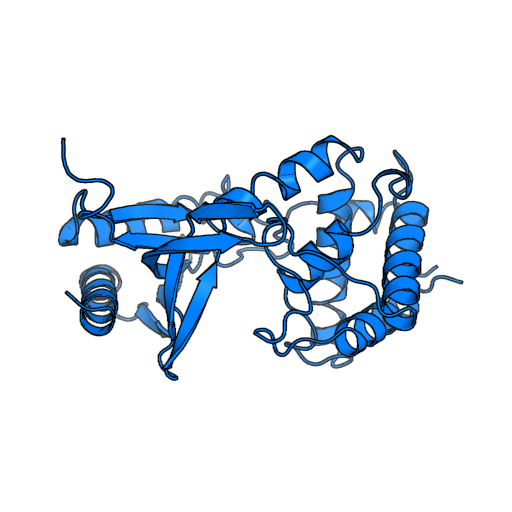U A 1 107 ? 0.402 45.819 68.670 1.00 13.28 107 GLU A N 1
ATOM 1425 C CA . GLU A 1 107 ? -0.892 46.394 68.319 1.00 14.10 107 GLU A CA 1
ATOM 1426 C C . GLU A 1 107 ? -0.757 47.864 67.955 1.00 12.96 107 GLU A C 1
ATOM 1427 O O . GLU A 1 107 ? -1.322 48.321 66.956 1.00 13.45 107 GLU A O 1
ATOM 1439 N N . ALA A 1 108 ? -0.022 48.627 68.765 1.00 12.40 108 ALA A N 1
ATOM 1440 C CA . ALA A 1 108 ? 0.180 50.041 68.472 1.00 13.08 108 ALA A CA 1
ATOM 1441 C C . ALA A 1 108 ? 0.793 50.220 67.094 1.00 12.28 108 ALA A C 1
ATOM 1442 O O . ALA A 1 108 ? 0.400 51.117 66.341 1.00 13.57 108 ALA A O 1
ATOM 1449 N N . LEU A 1 109 ? 1.755 49.364 66.745 1.00 11.45 109 LEU A N 1
ATOM 1450 C CA . LEU A 1 109 ? 2.412 49.468 65.451 1.00 11.84 109 LEU A CA 1
ATOM 1451 C C . LEU A 1 109 ? 1.492 49.007 64.330 1.00 11.48 109 LEU A C 1
ATOM 1452 O O . LEU A 1 109 ? 1.408 49.659 63.284 1.00 11.67 109 LEU A O 1
ATOM 1468 N N . ARG A 1 110 ? 0.772 47.905 64.534 1.00 11.92 110 ARG A N 1
ATOM 1469 C CA . ARG A 1 110 ? -0.104 47.404 63.480 1.00 12.59 110 ARG A CA 1
ATOM 1470 C C . ARG A 1 110 ? -1.228 48.388 63.168 1.00 12.16 110 ARG A C 1
ATOM 1471 O O . ARG A 1 110 ? -1.659 48.496 62.013 1.00 13.13 110 ARG A O 1
ATOM 1492 N N . ASN A 1 111 ? -1.705 49.130 64.172 1.00 12.08 111 ASN A N 1
ATOM 1493 C CA . ASN A 1 111 ? -2.785 50.076 63.916 1.00 12.81 111 ASN A CA 1
ATOM 1494 C C . ASN A 1 111 ? -2.378 51.106 62.881 1.00 14.01 111 ASN A C 1
ATOM 1495 O O . ASN A 1 111 ? -3.238 51.606 62.150 1.00 15.99 111 ASN A O 1
ATOM 1506 N N . VAL A 1 112 ? -1.084 51.425 62.806 1.00 12.84 112 VAL A N 1
ATOM 1507 C CA . VAL A 1 112 ? -0.556 52.440 61.893 1.00 13.52 112 VAL A CA 1
ATOM 1508 C C . VAL A 1 112 ? 0.047 51.821 60.646 1.00 12.89 112 VAL A C 1
ATOM 1509 O O . VAL A 1 112 ? -0.214 52.271 59.532 1.00 15.34 112 VAL A O 1
ATOM 1522 N N . PHE A 1 113 ? 0.882 50.802 60.814 1.00 12.53 113 PHE A N 1
ATOM 1523 C CA . PHE A 1 113 ? 1.681 50.264 59.720 1.00 12.73 113 PHE A CA 1
ATOM 1524 C C . PHE A 1 113 ? 1.112 48.980 59.137 1.00 14.37 113 PHE A C 1
ATOM 1525 O O . PHE A 1 113 ? 1.697 48.439 58.191 1.00 14.87 113 PHE A O 1
ATOM 1542 N N . THR A 1 114 ? 0.004 48.485 59.695 1.00 14.24 114 THR A N 1
ATOM 1543 C CA . THR A 1 114 ? -0.742 47.327 59.210 1.00 14.78 114 THR A CA 1
ATOM 1544 C C . THR A 1 114 ? 0.173 46.199 58.754 1.00 15.57 114 THR A C 1
ATOM 1545 O O . THR A 1 114 ? 0.897 45.622 59.575 1.00 15.62 114 THR A O 1
ATOM 1556 N N . THR A 1 115 ? 0.154 45.879 57.462 1.00 17.90 115 THR A N 1
ATOM 1557 C CA . THR A 1 115 ? 0.802 44.671 56.970 1.00 19.07 115 THR A CA 1
ATOM 1558 C C . THR A 1 115 ? 2.321 44.744 56.991 1.00 18.71 115 THR A C 1
ATOM 1559 O O . THR A 1 115 ? 2.966 43.717 56.763 1.00 21.59 115 THR A O 1
ATOM 1570 N N . SER A 1 116 ? 2.905 45.912 57.258 1.00 15.35 116 SER A N 1
ATOM 1571 C CA . SER A 1 116 ? 4.350 46.021 57.399 1.00 15.37 116 SER A CA 1
ATOM 1572 C C . SER A 1 116 ? 4.869 45.522 58.743 1.00 13.87 116 SER A C 1
ATOM 1573 O O . SER A 1 116 ? 6.088 45.439 58.924 1.00 14.22 116 SER A O 1
ATOM 1581 N N . VAL A 1 117 ? 3.993 45.196 59.683 1.00 12.77 117 VAL A N 1
ATOM 1582 C CA . VAL A 1 117 ? 4.402 44.807 61.027 1.00 12.60 117 VAL A CA 1
ATOM 1583 C C . VAL A 1 117 ? 4.548 43.296 61.088 1.00 15.05 117 VAL A C 1
ATOM 1584 O O . VAL A 1 117 ? 3.620 42.557 60.738 1.00 17.69 117 VAL A O 1
ATOM 1597 N N . GLU A 1 118 ? 5.708 42.836 61.561 1.00 14.28 118 GLU A N 1
ATOM 1598 C CA . GLU A 1 118 ? 5.976 41.413 61.718 1.00 16.36 118 GLU A CA 1
ATOM 1599 C C . GLU A 1 118 ? 6.613 41.181 63.079 1.00 14.64 118 GLU A C 1
ATOM 1600 O O . GLU A 1 118 ? 7.683 41.720 63.371 1.00 16.44 118 GLU A O 1
ATOM 1612 N N . ARG A 1 119 ? 5.972 40.367 63.902 1.00 15.88 119 ARG A N 1
ATOM 1613 C CA . ARG A 1 119 ? 6.552 40.009 65.184 1.00 15.03 119 ARG A CA 1
ATOM 1614 C C . ARG A 1 119 ? 7.747 39.094 64.969 1.00 15.72 119 ARG A C 1
ATOM 1615 O O . ARG A 1 119 ? 7.682 38.137 64.191 1.00 18.37 119 ARG A O 1
ATOM 1636 N N . LYS A 1 120 ? 8.838 39.394 65.662 1.00 13.89 120 LYS A N 1
ATOM 1637 C CA . LYS A 1 120 ? 10.052 38.593 65.629 1.00 14.45 120 LYS A CA 1
ATOM 1638 C C . LYS A 1 120 ? 10.381 38.106 67.038 1.00 14.50 120 LYS A C 1
ATOM 1639 O O . LYS A 1 120 ? 9.742 38.491 68.018 1.00 15.36 120 LYS A O 1
ATOM 1658 N N . ASN A 1 121 ? 11.418 37.272 67.136 1.00 15.38 121 ASN A N 1
ATOM 1659 C CA . ASN A 1 121 ? 11.733 36.626 68.405 1.00 15.59 121 ASN A CA 1
ATOM 1660 C C . ASN A 1 121 ? 12.085 37.640 69.488 1.00 14.92 121 ASN A C 1
ATOM 1661 O O . ASN A 1 121 ? 11.714 37.459 70.657 1.00 15.53 121 ASN A O 1
ATOM 1672 N N . LYS A 1 122 ? 12.809 38.704 69.125 1.00 14.30 122 LYS A N 1
ATOM 1673 C CA . LYS A 1 122 ? 13.343 39.650 70.097 1.00 14.71 122 LYS A CA 1
ATOM 1674 C C . LYS A 1 122 ? 12.852 41.073 69.876 1.00 14.57 122 LYS A C 1
ATOM 1675 O O . LYS A 1 122 ? 13.300 41.981 70.585 1.00 14.83 122 LYS A O 1
ATOM 1694 N N . CYS A 1 123 ? 11.929 41.291 68.943 1.00 13.87 123 CYS A N 1
ATOM 1695 C CA . CYS A 1 123 ? 11.495 42.640 68.600 1.00 12.87 123 CYS A CA 1
ATOM 1696 C C . CYS A 1 123 ? 10.224 42.551 67.771 1.00 13.37 123 CYS A C 1
ATOM 1697 O O . CYS A 1 123 ? 9.752 41.462 67.433 1.00 14.34 123 CYS A O 1
ATOM 1705 N N . ILE A 1 124 ? 9.670 43.718 67.453 1.00 12.67 124 ILE A N 1
ATOM 1706 C CA . ILE A 1 124 ? 8.620 43.858 66.451 1.00 13.23 124 ILE A CA 1
ATOM 1707 C C . ILE A 1 124 ? 9.248 44.580 65.261 1.00 12.94 124 ILE A C 1
ATOM 1708 O O . ILE A 1 124 ? 9.721 45.715 65.391 1.00 13.18 124 ILE A O 1
ATOM 1724 N N . GLN A 1 125 ? 9.254 43.939 64.103 1.00 12.84 125 GLN A N 1
ATOM 1725 C CA . GLN A 1 125 ? 9.809 44.553 62.909 1.00 12.51 125 GLN A CA 1
ATOM 1726 C C . GLN A 1 125 ? 8.737 45.366 62.208 1.00 12.70 125 GLN A C 1
ATOM 1727 O O . GLN A 1 125 ? 7.602 44.911 62.049 1.00 14.41 125 GLN A O 1
ATOM 1741 N N . VAL A 1 126 ? 9.107 46.568 61.795 1.00 12.03 126 VAL A N 1
ATOM 1742 C CA . VAL A 1 126 ? 8.262 47.418 60.969 1.00 11.89 126 VAL A CA 1
ATOM 1743 C C . VAL A 1 126 ? 8.987 47.580 59.637 1.00 11.72 126 VAL A C 1
ATOM 1744 O O . VAL A 1 126 ? 9.962 48.331 59.529 1.00 12.11 126 VAL A O 1
ATOM 1757 N N . ASN A 1 127 ? 8.519 46.873 58.616 1.00 12.95 127 ASN A N 1
ATOM 1758 C CA . ASN A 1 127 ? 9.182 46.895 57.325 1.00 12.98 127 ASN A CA 1
ATOM 1759 C C . ASN A 1 127 ? 9.095 48.281 56.705 1.00 12.91 127 ASN A C 1
ATOM 1760 O O . ASN A 1 127 ? 8.061 48.954 56.781 1.00 14.60 127 ASN A O 1
ATOM 1771 N N . GLY A 1 128 ? 10.198 48.703 56.098 1.00 13.04 128 GLY A N 1
ATOM 1772 C CA . GLY A 1 128 ? 10.290 50.006 55.483 1.00 14.14 128 GLY A CA 1
ATOM 1773 C C . GLY A 1 128 ? 9.640 50.047 54.110 1.00 14.20 128 GLY A C 1
ATOM 1774 O O . GLY A 1 128 ? 8.922 49.142 53.684 1.00 14.99 128 GLY A O 1
ATOM 1778 N N . ASN A 1 129 ? 9.896 51.145 53.412 1.00 13.63 129 ASN A N 1
ATOM 1779 C CA . ASN A 1 129 ? 9.330 51.383 52.091 1.00 12.59 129 ASN A CA 1
ATOM 1780 C C . ASN A 1 129 ? 10.224 52.394 51.389 1.00 13.45 129 ASN A C 1
ATOM 1781 O O . ASN A 1 129 ? 11.353 52.651 51.825 1.00 13.92 129 ASN A O 1
ATOM 1792 N N . SER A 1 130 ? 9.726 52.957 50.289 1.00 14.25 130 SER A N 1
ATOM 1793 C CA . SER A 1 130 ? 10.543 53.863 49.493 1.00 15.76 130 SER A CA 1
ATOM 1794 C C . SER A 1 130 ? 11.037 55.049 50.306 1.00 14.68 130 SER A C 1
ATOM 1795 O O . SER A 1 130 ? 12.050 55.659 49.946 1.00 18.51 130 SER A O 1
ATOM 1803 N N . ASN A 1 131 ? 10.324 55.408 51.378 1.00 15.41 131 ASN A N 1
ATOM 1804 C CA . ASN A 1 131 ? 10.634 56.613 52.135 1.00 16.64 131 ASN A CA 1
ATOM 1805 C C . ASN A 1 131 ? 11.096 56.372 53.566 1.00 14.00 131 ASN A C 1
ATOM 1806 O O . ASN A 1 131 ? 11.358 57.346 54.286 1.00 15.42 131 ASN A O 1
ATOM 1817 N N . ARG A 1 132 ? 11.218 55.125 54.005 1.00 13.71 132 ARG A N 1
ATOM 1818 C CA . ARG A 1 132 ? 11.682 54.885 55.361 1.00 13.05 132 ARG A CA 1
ATOM 1819 C C . ARG A 1 132 ? 12.401 53.551 55.424 1.00 13.06 132 ARG A C 1
ATOM 1820 O O . ARG A 1 132 ? 12.023 52.596 54.743 1.00 13.22 132 ARG A O 1
ATOM 1841 N N . ILE A 1 133 ? 13.448 53.504 56.247 1.00 12.39 133 ILE A N 1
ATOM 1842 C CA . ILE A 1 133 ? 14.143 52.252 56.489 1.00 12.43 133 ILE A CA 1
ATOM 1843 C C . ILE A 1 133 ? 13.263 51.335 57.329 1.00 12.27 133 ILE A C 1
ATOM 1844 O O . ILE A 1 133 ? 12.318 51.765 57.997 1.00 12.63 133 ILE A O 1
ATOM 1860 N N . THR A 1 134 ? 13.603 50.050 57.310 1.00 12.04 134 THR A N 1
ATOM 1861 C CA . THR A 1 134 ? 13.033 49.091 58.237 1.00 13.08 134 THR A CA 1
ATOM 1862 C C . THR A 1 134 ? 13.552 49.352 59.642 1.00 12.99 134 THR A C 1
ATOM 1863 O O . THR A 1 134 ? 14.704 49.751 59.846 1.00 13.06 134 THR A O 1
ATOM 1874 N N . ALA A 1 135 ? 12.688 49.111 60.614 1.00 12.89 135 ALA A N 1
ATOM 1875 C CA . ALA A 1 135 ? 13.028 49.310 62.009 1.00 13.73 135 ALA A CA 1
ATOM 1876 C C . ALA A 1 135 ? 12.677 48.069 62.805 1.00 13.75 135 ALA A C 1
ATOM 1877 O O . ALA A 1 135 ? 11.653 47.426 62.554 1.00 15.98 135 ALA A O 1
ATOM 1884 N N . ASP A 1 136 ? 13.536 47.749 63.761 1.00 12.79 136 ASP A N 1
ATOM 1885 C CA . ASP A 1 136 ? 13.254 46.762 64.786 1.00 13.09 136 ASP A CA 1
ATOM 1886 C C . ASP A 1 136 ? 12.900 47.536 66.044 1.00 12.44 136 ASP A C 1
ATOM 1887 O O . ASP A 1 136 ? 13.723 48.301 66.547 1.00 15.06 136 ASP A O 1
ATOM 1896 N N . VAL A 1 137 ? 11.680 47.352 66.541 1.00 12.01 137 VAL A N 1
ATOM 1897 C CA . VAL A 1 137 ? 11.235 47.995 67.769 1.00 11.68 137 VAL A CA 1
ATOM 1898 C C . VAL A 1 137 ? 11.397 46.997 68.905 1.00 11.14 137 VAL A C 1
ATOM 1899 O O . VAL A 1 137 ? 10.863 45.883 68.846 1.00 11.60 137 VAL A O 1
ATOM 1912 N N . ILE A 1 138 ? 12.129 47.397 69.939 1.00 11.25 138 ILE A N 1
ATOM 1913 C CA . ILE A 1 138 ? 12.501 46.505 71.034 1.00 11.29 138 ILE A CA 1
ATOM 1914 C C . ILE A 1 138 ? 11.796 46.976 72.300 1.00 10.67 138 ILE A C 1
ATOM 1915 O O . ILE A 1 138 ? 12.339 47.822 73.031 1.00 11.63 138 ILE A O 1
ATOM 1931 N N . PRO A 1 139 ? 10.589 46.490 72.594 1.00 10.64 139 PRO A N 1
ATOM 1932 C CA . PRO A 1 139 ? 9.991 46.780 73.905 1.00 11.04 139 PRO A CA 1
ATOM 1933 C C . PRO A 1 139 ? 10.813 46.126 75.006 1.00 10.62 139 PRO A C 1
ATOM 1934 O O . PRO A 1 139 ? 11.347 45.028 74.835 1.00 11.79 139 PRO A O 1
ATOM 1945 N N . CYS A 1 140 ? 10.908 46.809 76.143 1.00 10.88 140 CYS A N 1
ATOM 1946 C CA . CYS A 1 140 ? 11.731 46.317 77.240 1.00 11.41 140 CYS A CA 1
ATOM 1947 C C . CYS A 1 140 ? 11.377 47.066 78.514 1.00 11.17 140 CYS A C 1
ATOM 1948 O O . CYS A 1 140 ? 10.590 48.014 78.505 1.00 11.37 140 CYS A O 1
ATOM 1956 N N . PHE A 1 141 ? 11.969 46.609 79.614 1.00 11.71 141 PHE A N 1
ATOM 1957 C CA . PHE A 1 141 ? 11.857 47.226 80.921 1.00 12.36 141 PHE A CA 1
ATOM 1958 C C . PHE A 1 141 ? 13.238 47.656 81.413 1.00 12.86 141 PHE A C 1
ATOM 1959 O O . PHE A 1 141 ? 14.272 47.243 80.880 1.00 13.02 141 PHE A O 1
ATOM 1976 N N . VAL A 1 142 ? 13.240 48.494 82.453 1.00 13.06 142 VAL A N 1
ATOM 1977 C CA . VAL A 1 142 ? 14.468 48.811 83.169 1.00 12.83 142 VAL A CA 1
ATOM 1978 C C . VAL A 1 142 ? 15.027 47.570 83.842 1.00 13.41 142 VAL A C 1
ATOM 1979 O O . VAL A 1 142 ? 14.289 46.752 84.407 1.00 15.39 142 VAL A O 1
ATOM 1992 N N . LEU A 1 143 ? 16.347 47.440 83.792 1.00 13.84 143 LEU A N 1
ATOM 1993 C CA . LEU A 1 143 ? 17.082 46.376 84.454 1.00 14.98 143 LEU A CA 1
ATOM 1994 C C . LEU A 1 143 ? 18.138 46.977 85.366 1.00 14.74 143 LEU A C 1
ATOM 1995 O O . LEU A 1 143 ? 18.856 47.897 84.966 1.00 15.16 143 LEU A O 1
ATOM 2011 N N . LYS A 1 144 ? 18.271 46.422 86.568 1.00 15.74 144 LYS A N 1
ATOM 2012 C CA . LYS A 1 144 ? 19.377 46.756 87.454 1.00 16.44 144 LYS A CA 1
ATOM 2013 C C . LYS A 1 144 ? 20.085 45.473 87.845 1.00 17.62 144 LYS A C 1
ATOM 2014 O O . LYS A 1 144 ? 19.435 44.518 88.280 1.00 20.04 144 LYS A O 1
ATOM 2033 N N . ARG A 1 145 ? 21.408 45.449 87.666 1.00 17.24 145 ARG A N 1
ATOM 2034 C CA . ARG A 1 145 ? 22.201 44.271 87.983 1.00 19.16 145 ARG A CA 1
ATOM 2035 C C . ARG A 1 145 ? 23.544 44.693 88.551 1.00 18.78 145 ARG A C 1
ATOM 2036 O O . ARG A 1 145 ? 24.144 45.677 88.107 1.00 21.04 145 ARG A O 1
ATOM 2057 N N . PHE A 1 146 ? 24.034 43.919 89.508 1.00 18.36 146 PHE A N 1
ATOM 2058 C CA . PHE A 1 146 ? 25.345 44.181 90.074 1.00 18.86 146 PHE A CA 1
ATOM 2059 C C . PHE A 1 146 ? 26.433 43.677 89.139 1.00 18.41 146 PHE A C 1
ATOM 2060 O O . PHE A 1 146 ? 26.380 42.542 88.653 1.00 20.96 146 PHE A O 1
ATOM 2077 N N . SER A 1 147 ? 27.413 44.535 88.880 1.00 17.02 147 SER A N 1
ATOM 2078 C CA . SER A 1 147 ? 28.602 44.185 88.121 1.00 17.64 147 SER A CA 1
ATOM 2079 C C . SER A 1 147 ? 29.728 43.895 89.102 1.00 19.12 147 SER A C 1
ATOM 2080 O O . SER A 1 147 ? 30.139 44.784 89.854 1.00 21.78 147 SER A O 1
ATOM 2088 N N . THR A 1 148 ? 30.241 42.665 89.082 1.00 22.18 148 THR A N 1
ATOM 2089 C CA . THR A 1 148 ? 31.426 42.375 89.883 1.00 25.19 148 THR A CA 1
ATOM 2090 C C . THR A 1 148 ? 32.671 43.007 89.274 1.00 23.12 148 THR A C 1
ATOM 2091 O 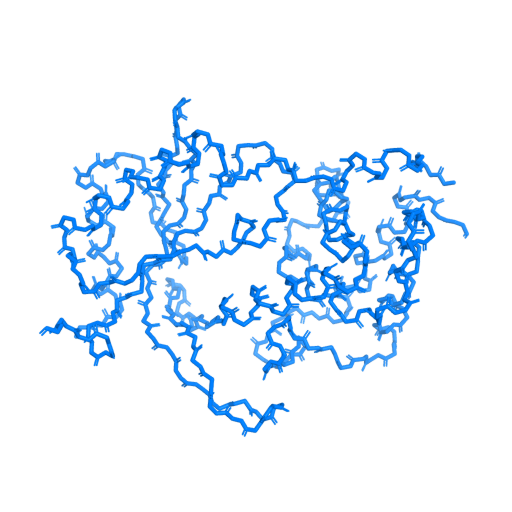O . THR A 1 148 ? 33.599 43.375 90.004 1.00 26.10 148 THR A O 1
ATOM 2102 N N . LEU A 1 149 ? 32.704 43.163 87.947 1.00 22.16 149 LEU A N 1
ATOM 2103 C CA . LEU A 1 149 ? 33.867 43.774 87.312 1.00 22.55 149 LEU A CA 1
ATOM 2104 C C . LEU A 1 149 ? 34.110 45.175 87.848 1.00 21.79 149 LEU A C 1
ATOM 2105 O O . LEU A 1 149 ? 35.254 45.557 88.120 1.00 25.90 149 LEU A O 1
ATOM 2121 N N . GLN A 1 150 ? 33.046 45.958 88.003 1.00 20.97 150 GLN A N 1
ATOM 2122 C CA . GLN A 1 150 ? 33.149 47.318 88.509 1.00 23.82 150 GLN A CA 1
ATOM 2123 C C . GLN A 1 150 ? 32.664 47.468 89.944 1.00 24.44 150 GLN A C 1
ATOM 2124 O O . GLN A 1 150 ? 32.737 48.570 90.492 1.00 28.33 150 GLN A O 1
ATOM 2138 N N . SER A 1 151 ? 32.186 46.396 90.566 1.00 23.96 151 SER A N 1
ATOM 2139 C CA . SER A 1 151 ? 31.685 46.441 91.938 1.00 25.21 151 SER A CA 1
ATOM 2140 C C . SER A 1 151 ? 30.651 47.551 92.119 1.00 26.24 151 SER A C 1
ATOM 2141 O O . SER A 1 151 ? 30.703 48.338 93.068 1.00 29.46 151 SER A O 1
ATOM 2149 N N . VAL A 1 152 ? 29.695 47.613 91.193 1.00 24.84 152 VAL A N 1
ATOM 2150 C CA . VAL A 1 152 ? 28.620 48.595 91.279 1.00 24.51 152 VAL A CA 1
ATOM 2151 C C . VAL A 1 152 ? 27.359 48.008 90.667 1.00 21.20 152 VAL A C 1
ATOM 2152 O O . VAL A 1 152 ? 27.414 47.139 89.792 1.00 20.61 152 VAL A O 1
ATOM 2165 N N . GLU A 1 153 ? 26.211 48.507 91.122 1.00 21.12 153 GLU A N 1
ATOM 2166 C CA . GLU A 1 153 ? 24.962 48.247 90.423 1.00 21.33 153 GLU A CA 1
ATOM 2167 C C . GLU A 1 153 ? 24.929 49.077 89.150 1.00 21.62 153 GLU A C 1
ATOM 2168 O O . GLU A 1 153 ? 25.264 50.267 89.157 1.00 23.94 153 GLU A O 1
ATOM 2180 N N . ALA A 1 154 ? 24.525 48.443 88.058 1.00 18.33 154 ALA A N 1
ATOM 2181 C CA . ALA A 1 154 ? 24.429 49.089 86.765 1.00 17.90 154 ALA A CA 1
ATOM 2182 C C . ALA A 1 154 ? 23.003 48.997 86.255 1.00 16.24 154 ALA A C 1
ATOM 2183 O O . ALA A 1 154 ? 22.304 48.002 86.478 1.00 17.97 154 ALA A O 1
ATOM 2190 N N . GLU A 1 155 ? 22.585 50.035 85.546 1.00 14.77 155 GLU A N 1
ATOM 2191 C CA . GLU A 1 155 ? 21.251 50.086 84.972 1.00 13.75 155 GLU A CA 1
ATOM 2192 C C . GLU A 1 155 ? 21.329 49.886 83.466 1.00 12.68 155 GLU A C 1
ATOM 2193 O O . GLU A 1 155 ? 22.104 50.564 82.775 1.00 12.94 155 GLU A O 1
ATOM 2205 N N . GLY A 1 156 ? 20.501 48.976 82.967 1.00 12.71 156 GLY A N 1
ATOM 2206 C CA . GLY A 1 156 ? 20.347 48.727 81.551 1.00 12.35 156 GLY A CA 1
ATOM 2207 C C . GLY A 1 156 ? 18.908 48.407 81.234 1.00 11.23 156 GLY A C 1
ATOM 2208 O O . GLY A 1 156 ? 17.991 48.977 81.836 1.00 11.79 156 GLY A O 1
ATOM 2212 N N . ILE A 1 157 ? 18.699 47.487 80.296 1.00 11.16 157 ILE A N 1
ATOM 2213 C CA . ILE A 1 157 ? 17.365 47.107 79.864 1.00 11.76 157 ILE A CA 1
ATOM 2214 C C . ILE A 1 157 ? 17.264 45.595 79.875 1.00 11.57 157 ILE A C 1
ATOM 2215 O O . ILE A 1 157 ? 18.258 44.875 79.749 1.00 12.25 157 ILE A O 1
ATOM 2231 N N . LYS A 1 158 ? 16.030 45.121 79.996 1.00 12.19 158 LYS A N 1
ATOM 2232 C CA . LYS A 1 158 ? 15.752 43.697 79.921 1.00 12.56 158 LYS A CA 1
ATOM 2233 C C . LYS A 1 158 ? 14.454 43.442 79.171 1.00 12.33 158 LYS A C 1
ATOM 2234 O O . LYS A 1 158 ? 13.498 44.220 79.251 1.00 12.94 158 LYS A O 1
ATOM 2253 N N . PHE A 1 159 ? 14.438 42.347 78.428 1.00 13.34 159 PHE A N 1
ATOM 2254 C CA . PHE A 1 159 ? 13.228 41.888 77.779 1.00 13.71 159 PHE A CA 1
ATOM 2255 C C . PHE A 1 159 ? 13.329 40.378 77.646 1.00 13.67 159 PHE A C 1
ATOM 2256 O O . PHE A 1 159 ? 14.322 39.767 78.045 1.00 15.05 159 PHE A O 1
ATOM 2273 N N . TYR A 1 160 ? 12.284 39.774 77.105 1.00 13.96 160 TYR A N 1
ATOM 2274 C CA . TYR A 1 160 ? 12.228 38.334 76.935 1.00 14.35 160 TYR A CA 1
ATOM 2275 C C . TYR A 1 160 ? 11.974 38.011 75.477 1.00 13.85 160 TYR A C 1
ATOM 2276 O O . TYR A 1 160 ? 11.153 38.656 74.827 1.00 15.29 160 TYR A O 1
ATOM 2294 N N . SER A 1 161 ? 12.699 37.021 74.968 1.00 14.44 161 SER A N 1
ATOM 2295 C CA . SER A 1 161 ? 12.463 36.560 73.615 1.00 14.78 161 SER A CA 1
ATOM 2296 C C . SER A 1 161 ? 11.264 35.620 73.594 1.00 14.60 161 SER A C 1
ATOM 2297 O O . SER A 1 161 ? 10.859 35.066 74.621 1.00 16.26 161 SER A O 1
ATOM 2305 N N . ASP A 1 162 ? 10.698 35.432 72.398 1.00 15.67 162 ASP A N 1
ATOM 2306 C CA . ASP A 1 162 ? 9.561 34.534 72.257 1.00 17.21 162 ASP A CA 1
ATOM 2307 C C . ASP A 1 162 ? 9.951 33.094 72.581 1.00 18.07 162 ASP A C 1
ATOM 2308 O O . ASP A 1 162 ? 9.093 32.298 72.969 1.00 21.63 162 ASP A O 1
ATOM 2317 N N . ASP A 1 163 ? 11.230 32.734 72.442 1.00 19.25 163 ASP A N 1
ATOM 2318 C CA . ASP A 1 163 ? 11.698 31.417 72.873 1.00 21.99 163 ASP A CA 1
ATOM 2319 C C . ASP A 1 163 ? 12.203 31.408 74.321 1.00 19.56 163 ASP A C 1
ATOM 2320 O O . ASP A 1 163 ? 12.970 30.512 74.700 1.00 21.10 163 ASP A O 1
ATOM 2329 N N . ASN A 1 164 ? 11.780 32.388 75.125 1.00 18.83 164 ASN A N 1
ATOM 2330 C CA . ASN A 1 164 ? 11.797 32.388 76.601 1.00 19.90 164 ASN A CA 1
ATOM 2331 C C . ASN A 1 164 ? 13.121 32.806 77.221 1.00 18.31 164 ASN A C 1
ATOM 2332 O O . ASN A 1 164 ? 13.289 32.654 78.443 1.00 21.29 164 ASN A O 1
ATOM 2343 N N . LYS A 1 165 ? 14.036 33.374 76.446 1.00 14.60 165 LYS A N 1
ATOM 2344 C CA . LYS A 1 165 ? 15.302 33.827 76.996 1.00 14.08 165 LYS A CA 1
ATOM 2345 C C . LYS A 1 165 ? 15.136 35.206 77.607 1.00 15.07 165 LYS A C 1
ATOM 2346 O O . LYS A 1 165 ? 14.429 36.060 77.066 1.00 16.28 165 LYS A O 1
ATOM 2365 N N . GLU A 1 166 ? 15.794 35.416 78.740 1.00 14.19 166 GLU A N 1
ATOM 2366 C CA . GLU A 1 166 ? 15.940 36.748 79.301 1.00 14.68 166 GLU A CA 1
ATOM 2367 C C . GLU A 1 166 ? 17.097 37.438 78.594 1.00 14.58 166 GLU A C 1
ATOM 2368 O O . GLU A 1 166 ? 18.235 36.965 78.646 1.00 18.39 166 GLU A O 1
ATOM 2380 N N . ILE A 1 167 ? 16.802 38.526 77.899 1.00 14.87 167 ILE A N 1
ATOM 2381 C CA . ILE A 1 167 ? 17.791 39.284 77.149 1.00 15.65 167 ILE A CA 1
ATOM 2382 C C . ILE A 1 167 ? 18.059 40.572 77.913 1.00 15.13 167 ILE A C 1
ATOM 2383 O O . ILE A 1 167 ? 17.127 41.301 78.261 1.00 15.84 167 ILE A O 1
ATOM 2399 N N . ILE A 1 168 ? 19.326 40.843 78.188 1.00 15.33 168 ILE A N 1
ATOM 2400 C CA . ILE A 1 168 ? 19.709 42.042 78.918 1.00 15.83 168 ILE A CA 1
ATOM 2401 C C . ILE A 1 168 ? 20.762 42.782 78.107 1.00 16.77 168 ILE A C 1
ATOM 2402 O O . ILE A 1 168 ? 21.515 42.189 77.328 1.00 17.90 168 ILE A O 1
ATOM 2418 N N . SER A 1 169 ? 20.817 44.091 78.302 1.00 15.14 169 SER A N 1
ATOM 2419 C CA . SER A 1 169 ? 21.740 44.917 77.546 1.00 15.56 169 SER A CA 1
ATOM 2420 C C . SER A 1 169 ? 22.025 46.169 78.360 1.00 12.73 169 SER A C 1
ATOM 2421 O O . SER A 1 169 ? 21.213 46.593 79.182 1.00 13.07 169 SER A O 1
ATOM 2429 N N . PHE A 1 170 ? 23.177 46.772 78.084 1.00 12.16 170 PHE A N 1
ATOM 2430 C CA . PHE A 1 170 ? 23.609 48.028 78.696 1.00 11.12 170 PHE A CA 1
ATOM 2431 C C . PHE A 1 170 ? 24.000 48.971 77.570 1.00 11.36 170 PHE A C 1
ATOM 2432 O O . PHE A 1 170 ? 25.176 49.324 77.409 1.00 12.14 170 PHE A O 1
ATOM 2449 N N . PRO A 1 171 ? 23.021 49.394 76.759 1.00 10.96 171 PRO A N 1
ATOM 2450 C CA . PRO A 1 171 ? 23.347 50.174 75.556 1.00 11.22 171 PRO A CA 1
ATOM 2451 C C . PRO A 1 171 ? 23.985 51.509 75.847 1.00 10.88 171 PRO A C 1
ATOM 2452 O O . PRO A 1 171 ? 24.757 51.995 75.016 1.00 11.25 171 PRO A O 1
ATOM 2463 N N . GLU A 1 172 ? 23.657 52.147 76.970 1.00 10.46 172 GLU A N 1
ATOM 2464 C CA . GLU A 1 172 ? 24.239 53.453 77.252 1.00 11.56 172 GLU A CA 1
ATOM 2465 C C . GLU A 1 172 ? 25.728 53.326 77.542 1.00 10.99 172 GLU A C 1
ATOM 2466 O O . GLU A 1 172 ? 26.540 54.096 77.023 1.00 11.61 172 GLU A O 1
ATOM 2478 N N . GLN A 1 173 ? 26.098 52.370 78.390 1.00 10.95 173 GLN A N 1
ATOM 2479 C CA . GLN A 1 173 ? 27.500 52.162 78.716 1.00 12.10 173 GLN A CA 1
ATOM 2480 C C . GLN A 1 173 ? 28.284 51.663 77.505 1.00 11.33 173 GLN A C 1
ATOM 2481 O O . GLN A 1 173 ? 29.446 52.039 77.308 1.00 12.16 173 GLN A O 1
ATOM 2495 N N . HIS A 1 174 ? 27.669 50.805 76.695 1.00 10.81 174 HIS A N 1
ATOM 2496 C CA . HIS A 1 174 ? 28.261 50.395 75.430 1.00 11.02 174 HIS A CA 1
ATOM 2497 C C . HIS A 1 174 ? 28.533 51.604 74.543 1.00 11.00 174 HIS A C 1
ATOM 2498 O O . HIS A 1 174 ? 29.639 51.769 74.005 1.00 11.44 174 HIS A O 1
ATOM 2512 N N . TYR A 1 175 ? 27.524 52.458 74.379 1.00 11.11 175 TYR A N 1
ATOM 2513 C CA . TYR A 1 175 ? 27.674 53.650 73.555 1.00 11.28 175 TYR A CA 1
ATOM 2514 C C . TYR A 1 175 ? 28.821 54.515 74.074 1.00 10.58 175 TYR A C 1
ATOM 2515 O O . TYR A 1 175 ? 29.724 54.908 73.321 1.00 10.71 175 TYR A O 1
ATOM 2533 N N . SER A 1 176 ? 28.807 54.822 75.368 1.00 10.67 176 SER A N 1
ATOM 2534 C CA A SER A 1 176 ? 29.769 55.780 75.904 0.63 10.40 176 SER A CA 1
ATOM 2535 C CA B SER A 1 176 ? 29.768 55.791 75.886 0.37 11.20 176 SER A CA 1
ATOM 2536 C C . SER A 1 176 ? 31.193 55.239 75.847 1.00 10.92 176 SER A C 1
ATOM 2537 O O . SER A 1 176 ? 32.123 55.970 75.479 1.00 11.75 176 SER A O 1
ATOM 2552 N N . ASN A 1 177 ? 31.380 53.979 76.222 1.00 10.96 177 ASN A N 1
ATOM 2553 C CA . ASN A 1 177 ? 32.728 53.422 76.230 1.00 11.56 177 ASN A CA 1
ATOM 2554 C C . ASN A 1 177 ? 33.286 53.287 74.819 1.00 10.46 177 ASN A C 1
ATOM 2555 O O . ASN A 1 177 ? 34.480 53.514 74.596 1.00 11.29 177 ASN A O 1
ATOM 2566 N N . GLY A 1 178 ? 32.451 52.913 73.851 1.00 10.57 178 GLY A N 1
ATOM 2567 C CA . GLY A 1 178 ? 32.939 52.805 72.486 1.00 11.01 178 GLY A CA 1
ATOM 2568 C C . GLY A 1 178 ? 33.298 54.160 71.909 1.00 11.32 178 GLY A C 1
ATOM 2569 O O . GLY A 1 178 ? 34.282 54.304 71.180 1.00 11.47 178 GLY A O 1
ATOM 2573 N N . THR A 1 179 ? 32.494 55.172 72.220 1.00 10.92 179 THR A N 1
ATOM 2574 C CA . THR A 1 179 ? 32.790 56.524 71.773 1.00 11.02 179 THR A CA 1
ATOM 2575 C C . THR A 1 179 ? 34.090 57.019 72.377 1.00 11.30 179 THR A C 1
ATOM 2576 O O . THR A 1 179 ? 34.933 57.585 71.671 1.00 11.63 179 THR A O 1
ATOM 2587 N N . GLU A 1 180 ? 34.287 56.785 73.676 1.00 11.76 180 GLU A N 1
ATOM 2588 C CA . GLU A 1 180 ? 35.537 57.178 74.317 1.00 11.99 180 GLU A CA 1
ATOM 2589 C C . GLU A 1 180 ? 36.739 56.508 73.651 1.00 12.10 180 GLU A C 1
ATOM 2590 O O . GLU A 1 180 ? 37.756 57.159 73.372 1.00 12.83 180 GLU A O 1
ATOM 2602 N N . LYS A 1 181 ? 36.650 55.204 73.391 1.00 11.10 181 LYS A N 1
ATOM 2603 C CA . LYS A 1 181 ? 37.790 54.522 72.791 1.00 11.10 181 LYS A CA 1
ATOM 2604 C C . LYS A 1 181 ? 38.091 55.073 71.405 1.00 10.78 181 LYS A C 1
ATOM 2605 O O . LYS A 1 181 ? 39.261 55.291 71.055 1.00 10.83 181 LYS A O 1
ATOM 2624 N N . THR A 1 182 ? 37.060 55.312 70.589 1.00 10.49 182 THR A N 1
ATOM 2625 C CA . THR A 1 182 ? 37.347 55.851 69.262 1.00 10.33 182 THR A CA 1
ATOM 2626 C C . THR A 1 182 ? 37.965 57.239 69.371 1.00 10.49 182 THR A C 1
ATOM 2627 O O . THR A 1 182 ? 38.878 57.584 68.614 1.00 11.78 182 THR A O 1
ATOM 2638 N N . ASN A 1 183 ? 37.521 58.023 70.342 1.00 11.24 183 ASN A N 1
ATOM 2639 C CA . ASN A 1 183 ? 38.103 59.345 70.534 1.00 11.80 183 ASN A CA 1
ATOM 2640 C C . ASN A 1 183 ? 39.563 59.287 70.947 1.00 13.09 183 ASN A C 1
ATOM 2641 O O . ASN A 1 183 ? 40.296 60.244 70.687 1.00 14.00 183 ASN A O 1
ATOM 2652 N N . GLN A 1 184 ? 39.998 58.191 71.563 1.00 12.06 184 GLN A N 1
ATOM 2653 C CA . GLN A 1 184 ? 41.371 58.054 72.023 1.00 13.80 184 GLN A CA 1
ATOM 2654 C C . GLN A 1 184 ? 42.280 57.357 71.026 1.00 14.35 184 GLN A C 1
ATOM 2655 O O . GLN A 1 184 ? 43.492 57.311 71.254 1.00 20.15 184 GLN A O 1
ATOM 2669 N N . THR A 1 185 ? 41.742 56.793 69.955 1.00 11.89 185 THR A N 1
ATOM 2670 C CA . THR A 1 185 ? 42.512 55.985 69.021 1.00 12.15 185 THR A CA 1
ATOM 2671 C C . THR A 1 185 ? 42.551 56.599 67.627 1.00 11.91 185 THR A C 1
ATOM 2672 O O . THR A 1 185 ? 42.583 55.881 66.628 1.00 12.31 185 THR A O 1
ATOM 2683 N N . TYR A 1 186 ? 42.565 57.925 67.539 1.00 12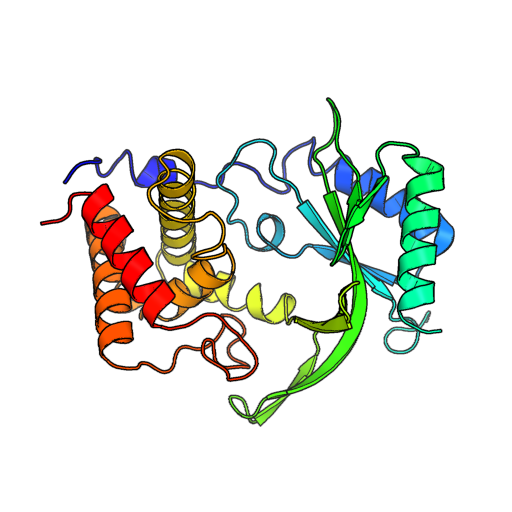.21 186 TYR A N 1
ATOM 2684 C CA . TYR A 1 186 ? 42.612 58.596 66.246 1.00 12.49 186 TYR A CA 1
ATOM 2685 C C . TYR A 1 186 ? 41.408 58.216 65.387 1.00 12.85 186 TYR A C 1
ATOM 2686 O O . TYR A 1 186 ? 41.493 58.177 64.156 1.00 13.96 186 TYR A O 1
ATOM 2704 N N . ARG A 1 187 ? 40.277 57.920 66.037 1.00 12.15 187 ARG A N 1
ATOM 2705 C CA . ARG A 1 187 ? 39.031 57.517 65.390 1.00 12.34 187 ARG A CA 1
ATOM 2706 C C . ARG A 1 187 ? 39.139 56.136 64.753 1.00 11.52 187 ARG A C 1
ATOM 2707 O O . ARG A 1 187 ? 38.225 55.702 64.045 1.00 12.12 187 ARG A O 1
ATOM 2728 N N . LEU A 1 188 ? 40.200 55.392 65.054 1.00 11.10 188 LEU A N 1
ATOM 2729 C CA . LEU A 1 188 ? 40.423 54.117 64.388 1.00 11.25 188 LEU A CA 1
ATOM 2730 C C . LEU A 1 188 ? 39.658 52.961 65.024 1.00 10.24 188 LEU A C 1
ATOM 2731 O O . LEU A 1 188 ? 39.408 51.978 64.333 1.00 11.82 188 LEU A O 1
ATOM 2747 N N . TYR A 1 189 ? 39.256 53.049 66.297 1.00 10.61 189 TYR A N 1
ATOM 2748 C CA . TYR A 1 189 ? 38.501 51.943 66.889 1.00 10.85 189 TYR A CA 1
ATOM 2749 C C . TYR A 1 189 ? 37.260 51.616 66.042 1.00 10.48 189 TYR A C 1
ATOM 2750 O O . TYR A 1 189 ? 37.081 50.483 65.571 1.00 10.75 189 TYR A O 1
ATOM 2768 N N . LYS A 1 190 ? 36.385 52.605 65.819 1.00 9.81 190 LYS A N 1
ATOM 2769 C CA . LYS A 1 190 ? 35.162 52.303 65.079 1.00 10.03 190 LYS A CA 1
ATOM 2770 C C . LYS A 1 190 ? 35.445 52.063 63.603 1.00 10.28 190 LYS A C 1
ATOM 2771 O O . LYS A 1 190 ? 34.733 51.295 62.956 1.00 11.15 190 LYS A O 1
ATOM 2790 N N . ARG A 1 191 ? 36.477 52.708 63.055 1.00 10.25 191 ARG A N 1
ATOM 2791 C CA . ARG A 1 191 ? 36.848 52.468 61.663 1.00 10.32 191 ARG A CA 1
ATOM 2792 C C . ARG A 1 191 ? 37.280 51.025 61.451 1.00 10.53 191 ARG A C 1
ATOM 2793 O O . ARG A 1 191 ? 36.919 50.410 60.443 1.00 10.73 191 ARG A O 1
ATOM 2814 N N . MET A 1 192 ? 38.015 50.458 62.412 1.00 10.98 192 MET A N 1
ATOM 2815 C CA . MET A 1 192 ? 38.403 49.055 62.333 1.00 10.49 192 MET A CA 1
ATOM 2816 C C . MET A 1 192 ? 37.202 48.129 62.519 1.00 10.18 192 MET A C 1
ATOM 2817 O O . MET A 1 192 ? 37.092 47.110 61.828 1.00 11.05 192 MET A O 1
ATOM 2831 N N . VAL A 1 193 ? 36.280 48.475 63.426 1.00 10.51 193 VAL A N 1
ATOM 2832 C CA . VAL A 1 193 ? 35.039 47.712 63.544 1.00 10.54 193 VAL A CA 1
ATOM 2833 C C . VAL A 1 193 ? 34.321 47.683 62.204 1.00 10.69 193 VAL A C 1
ATOM 2834 O O . VAL A 1 193 ? 33.860 46.631 61.742 1.00 11.62 193 VAL A O 1
ATOM 2847 N N . ARG A 1 194 ? 34.192 48.850 61.566 1.00 10.40 194 ARG A N 1
ATOM 2848 C CA . ARG A 1 194 ? 33.487 48.909 60.291 1.00 10.96 194 ARG A CA 1
ATOM 2849 C C . ARG A 1 194 ? 34.179 48.057 59.233 1.00 10.31 194 ARG A C 1
ATOM 2850 O O . ARG A 1 194 ? 33.515 47.341 58.477 1.00 11.56 194 ARG A O 1
ATOM 2871 N N . ILE A 1 195 ? 35.510 48.121 59.149 1.00 10.73 195 ILE A N 1
ATOM 2872 C CA . ILE A 1 195 ? 36.215 47.288 58.174 1.00 10.54 195 ILE A CA 1
ATOM 2873 C C . ILE A 1 195 ? 35.904 45.816 58.411 1.00 11.42 195 ILE A C 1
ATOM 2874 O O . ILE A 1 195 ? 35.628 45.061 57.476 1.00 11.57 195 ILE A O 1
ATOM 2890 N N . LEU A 1 196 ? 35.977 45.380 59.665 1.00 10.95 196 LEU A N 1
ATOM 2891 C CA . LEU A 1 196 ? 35.733 43.976 59.965 1.00 10.67 196 LEU A CA 1
ATOM 2892 C C . LEU A 1 196 ? 34.280 43.581 59.720 1.00 11.10 196 LEU A C 1
ATOM 2893 O O . LEU A 1 196 ? 34.019 42.436 59.349 1.00 11.89 196 LEU A O 1
ATOM 2909 N N . LYS A 1 197 ? 33.330 44.503 59.914 1.00 11.15 197 LYS A N 1
ATOM 2910 C CA . LYS A 1 197 ? 31.946 44.221 59.535 1.00 11.68 197 LYS A CA 1
ATOM 2911 C C . LYS A 1 197 ? 31.812 44.058 58.024 1.00 11.91 197 LYS A C 1
ATOM 2912 O O . LYS A 1 197 ? 31.076 43.185 57.548 1.00 12.87 197 LYS A O 1
ATOM 2931 N N . VAL A 1 198 ? 32.505 44.893 57.248 1.00 12.12 198 VAL A N 1
ATOM 2932 C CA . VAL A 1 198 ? 32.499 44.727 55.796 1.00 12.69 198 VAL A CA 1
ATOM 2933 C C . VAL A 1 198 ? 33.042 43.355 55.418 1.00 12.13 198 VAL A C 1
ATOM 2934 O O . VAL A 1 198 ? 32.461 42.642 54.593 1.00 13.28 198 VAL A O 1
ATOM 2947 N N . VAL A 1 199 ? 34.172 42.966 56.011 1.00 11.30 199 VAL A N 1
ATOM 2948 C CA . VAL A 1 199 ? 34.750 41.662 55.701 1.00 11.36 199 VAL A CA 1
ATOM 2949 C C . VAL A 1 199 ? 33.795 40.544 56.112 1.00 11.74 199 VAL A C 1
ATOM 2950 O O . VAL A 1 199 ? 33.635 39.551 55.392 1.00 13.01 199 VAL A O 1
ATOM 2963 N N . ASN A 1 200 ? 33.161 40.683 57.277 1.00 12.03 200 ASN A N 1
ATOM 2964 C CA . ASN A 1 200 ? 32.167 39.703 57.712 1.00 12.44 200 ASN A CA 1
ATOM 2965 C C . ASN A 1 200 ? 31.076 39.518 56.658 1.00 12.49 200 ASN A C 1
ATOM 2966 O O . ASN A 1 200 ? 30.756 38.386 56.269 1.00 13.20 200 ASN A O 1
ATOM 2977 N N . TYR A 1 201 ? 30.475 40.612 56.179 1.00 12.72 201 TYR A N 1
ATOM 2978 C CA A TYR A 1 201 ? 29.411 40.487 55.188 0.55 12.83 201 TYR A CA 1
ATOM 2979 C CA B TYR A 1 201 ? 29.399 40.436 55.206 0.45 14.25 201 TYR A CA 1
ATOM 2980 C C . TYR A 1 201 ? 29.922 39.843 53.902 1.00 13.56 201 TYR A C 1
ATOM 2981 O O . TYR A 1 201 ? 29.219 39.044 53.269 1.00 14.93 201 TYR A O 1
ATOM 3016 N N . ARG A 1 202 ? 31.148 40.188 53.492 1.00 13.58 202 ARG A N 1
ATOM 3017 C CA . ARG A 1 202 ? 31.718 39.588 52.287 1.00 15.23 202 ARG A CA 1
ATOM 3018 C C . ARG A 1 202 ? 31.933 38.092 52.462 1.00 15.10 202 ARG A C 1
ATOM 3019 O O . ARG A 1 202 ? 31.622 37.304 51.559 1.00 15.16 202 ARG A O 1
ATOM 3040 N N . LEU A 1 203 ? 32.462 37.684 53.617 1.00 13.97 203 LEU A N 1
ATOM 3041 C CA . LEU A 1 203 ? 32.675 36.269 53.881 1.00 13.44 203 LEU A CA 1
ATOM 3042 C C . LEU A 1 203 ? 31.353 35.518 53.945 1.00 14.10 203 LEU A C 1
ATOM 3043 O O . LEU A 1 203 ? 31.254 34.383 53.467 1.00 15.97 203 LEU A O 1
ATOM 3059 N N . ILE A 1 204 ? 30.319 36.135 54.521 1.00 13.44 204 ILE A N 1
ATOM 3060 C CA . ILE A 1 204 ? 28.997 35.509 54.541 1.00 14.49 204 ILE A CA 1
ATOM 3061 C C . ILE A 1 204 ? 28.465 35.367 53.119 1.00 15.93 204 ILE A C 1
ATOM 3062 O O . ILE A 1 204 ? 27.976 34.306 52.722 1.00 17.30 204 ILE A O 1
ATOM 3078 N N . ASP A 1 205 ? 28.550 36.443 52.333 1.00 16.34 205 ASP A N 1
ATOM 3079 C CA . ASP A 1 205 ? 28.034 36.410 50.966 1.00 18.27 205 ASP A CA 1
ATOM 3080 C C . ASP A 1 205 ? 28.751 35.361 50.127 1.00 18.63 205 ASP A C 1
ATOM 3081 O O . ASP A 1 205 ? 28.140 34.720 49.262 1.00 20.71 205 ASP A O 1
ATOM 3090 N N . ASP A 1 206 ? 30.049 35.177 50.366 1.00 17.58 206 ASP A N 1
ATOM 3091 C CA . ASP A 1 206 ? 30.843 34.192 49.649 1.00 18.12 206 ASP A CA 1
ATOM 3092 C C . ASP A 1 206 ? 30.618 32.772 50.152 1.00 19.49 206 ASP A C 1
ATOM 3093 O O . ASP A 1 206 ? 31.159 31.832 49.559 1.00 21.06 206 ASP A O 1
ATOM 3102 N N . GLY A 1 207 ? 29.861 32.598 51.231 1.00 19.13 207 GLY A N 1
ATOM 3103 C CA . GLY A 1 207 ? 29.667 31.287 51.812 1.00 19.78 207 GLY A CA 1
ATOM 3104 C C . GLY A 1 207 ? 30.847 30.765 52.590 1.00 18.72 207 GLY A C 1
ATOM 3105 O O . GLY A 1 207 ? 30.915 29.570 52.867 1.00 21.92 207 GLY A O 1
ATOM 3109 N N . GLU A 1 208 ? 31.785 31.635 52.957 1.00 17.48 208 GLU A N 1
ATOM 3110 C CA . GLU A 1 208 ? 32.992 31.196 53.639 1.00 17.60 208 GLU A CA 1
ATOM 3111 C C . GLU A 1 208 ? 32.772 31.014 55.133 1.00 18.04 208 GLU A C 1
ATOM 3112 O O . GLU A 1 208 ? 33.471 30.213 55.760 1.00 20.11 208 GLU A O 1
ATOM 3124 N N . ILE A 1 209 ? 31.836 31.761 55.721 1.00 16.95 209 ILE A N 1
ATOM 3125 C CA . ILE A 1 209 ? 31.464 31.607 57.121 1.00 17.00 209 ILE A CA 1
ATOM 3126 C C . ILE A 1 209 ? 29.946 31.666 57.218 1.00 17.91 209 ILE A C 1
ATOM 3127 O O . ILE A 1 209 ? 29.264 32.203 56.342 1.00 18.06 209 ILE A O 1
ATOM 3143 N N . ALA A 1 210 ? 29.418 31.096 58.297 1.00 18.73 210 ALA A N 1
ATOM 3144 C CA . ALA A 1 210 ? 27.990 31.158 58.556 1.00 19.35 210 ALA A CA 1
ATOM 3145 C C . ALA A 1 210 ? 27.604 32.580 58.933 1.00 20.42 210 ALA A C 1
ATOM 3146 O O . ALA A 1 210 ? 28.414 33.348 59.461 1.00 19.66 210 ALA A O 1
ATOM 3153 N N . ASP A 1 211 ? 26.347 32.927 58.668 1.00 22.50 211 ASP A N 1
ATOM 3154 C CA . ASP A 1 211 ? 25.895 34.286 58.929 1.00 24.68 211 ASP A CA 1
ATOM 3155 C C . ASP A 1 211 ? 25.802 34.601 60.414 1.00 23.96 211 ASP A C 1
ATOM 3156 O O . ASP A 1 211 ? 25.530 35.755 60.755 1.00 25.92 211 ASP A O 1
ATOM 3165 N N . ASN A 1 212 ? 26.039 33.624 61.294 1.00 24.56 212 ASN A N 1
ATOM 3166 C CA . ASN A 1 212 ? 26.018 33.855 62.735 1.00 23.83 212 ASN A CA 1
ATOM 3167 C C . ASN A 1 212 ? 27.315 33.445 63.428 1.00 21.48 212 ASN A C 1
ATOM 3168 O O . ASN A 1 212 ? 27.331 33.324 64.661 1.00 25.10 212 ASN A O 1
ATOM 3179 N N . LEU A 1 213 ? 28.402 33.219 62.682 1.00 20.05 213 LEU A N 1
ATOM 3180 C CA . LEU A 1 213 ? 29.689 32.971 63.325 1.00 19.13 213 LEU A CA 1
ATOM 3181 C C . LEU A 1 213 ? 30.021 34.099 64.293 1.00 18.56 213 LEU A C 1
ATOM 3182 O O . LEU A 1 213 ? 30.411 33.862 65.442 1.00 21.11 213 LEU A O 1
ATOM 3198 N N . VAL A 1 214 ? 29.866 35.341 63.840 1.00 16.66 214 VAL A N 1
ATOM 3199 C CA . VAL A 1 214 ? 30.051 36.509 64.689 1.00 15.83 214 VAL A CA 1
ATOM 3200 C C . VAL A 1 214 ? 28.956 37.520 64.378 1.00 18.30 214 VAL A C 1
ATOM 3201 O O . VAL A 1 214 ? 28.457 37.605 63.253 1.00 29.30 214 VAL A O 1
ATOM 3214 N N . SER A 1 215 ? 28.574 38.275 65.390 1.00 17.44 215 SER A N 1
ATOM 3215 C CA . SER A 1 215 ? 27.616 39.357 65.248 1.00 16.97 215 SER A CA 1
ATOM 3216 C C . SER A 1 215 ? 28.368 40.681 65.279 1.00 14.90 215 SER A C 1
ATOM 3217 O O . SER A 1 215 ? 29.543 40.752 65.650 1.00 14.19 215 SER A O 1
ATOM 3225 N N . SER A 1 216 ? 27.665 41.751 64.911 1.00 15.75 216 SER A N 1
ATOM 3226 C CA A SER A 1 216 ? 28.237 43.089 65.027 0.58 17.03 216 SER A CA 1
ATOM 3227 C CA B SER A 1 216 ? 28.256 43.076 65.022 0.42 16.71 216 SER A CA 1
ATOM 3228 C C . SER A 1 216 ? 28.661 43.377 66.459 1.00 14.24 216 SER A C 1
ATOM 3229 O O . SER A 1 216 ? 29.744 43.917 66.699 1.00 14.28 216 SER A O 1
ATOM 3244 N N . PHE A 1 217 ? 27.816 43.015 67.427 1.00 13.39 217 PHE A N 1
ATOM 3245 C CA . PHE A 1 217 ? 28.156 43.222 68.828 1.00 12.38 217 PHE A CA 1
ATOM 3246 C C . PHE A 1 217 ? 29.460 42.518 69.174 1.00 11.03 217 PHE A C 1
ATOM 3247 O O . PHE A 1 217 ? 30.323 43.079 69.860 1.00 11.63 217 PHE A O 1
ATOM 3264 N N . PHE A 1 218 ? 29.603 41.271 68.735 1.00 11.38 218 PHE A N 1
ATOM 3265 C CA . PHE A 1 218 ? 30.799 40.498 69.041 1.00 10.71 218 PHE A CA 1
ATOM 3266 C C . PHE A 1 218 ? 32.031 41.165 68.448 1.00 10.42 218 PHE A C 1
ATOM 3267 O O . PHE A 1 218 ? 33.053 41.315 69.127 1.00 11.14 218 PHE A O 1
ATOM 3284 N N . ILE A 1 219 ? 31.945 41.597 67.187 1.00 10.99 219 ILE A N 1
ATOM 3285 C CA . ILE A 1 219 ? 33.071 42.288 66.558 1.00 10.82 219 ILE A CA 1
ATOM 3286 C C . ILE A 1 219 ? 33.431 43.541 67.352 1.00 11.59 219 ILE A C 1
ATOM 3287 O O . ILE A 1 219 ? 34.606 43.806 67.637 1.00 11.71 219 ILE A O 1
ATOM 3303 N N . GLU A 1 220 ? 32.417 44.334 67.717 1.00 11.48 220 GLU A N 1
ATOM 3304 C CA . GLU A 1 220 ? 32.674 45.558 68.466 1.00 11.06 220 GLU A CA 1
ATOM 3305 C C . GLU A 1 220 ? 33.407 45.268 69.763 1.00 10.58 220 GLU A C 1
ATOM 3306 O O . GLU A 1 220 ? 34.349 45.988 70.125 1.00 11.97 220 GLU A O 1
ATOM 3318 N N . CYS A 1 221 ? 32.999 44.210 70.472 1.00 10.79 221 CYS A N 1
ATOM 3319 C CA . CYS A 1 221 ? 33.649 43.873 71.734 1.00 10.66 221 CYS A CA 1
ATOM 3320 C C . CYS A 1 221 ? 35.072 43.374 71.512 1.00 10.79 221 CYS A C 1
ATOM 3321 O O . CYS A 1 221 ? 35.973 43.714 72.283 1.00 11.77 221 CYS A O 1
ATOM 3329 N N . LEU A 1 222 ? 35.296 42.556 70.478 1.00 10.28 222 LEU A N 1
ATOM 3330 C CA . LEU A 1 222 ? 36.644 42.054 70.225 1.00 11.23 222 LEU A CA 1
ATOM 3331 C C . LEU A 1 222 ? 37.607 43.204 69.973 1.00 10.40 222 LEU A C 1
ATOM 3332 O O . LEU A 1 222 ? 38.685 43.267 70.573 1.00 11.27 222 LEU A O 1
ATOM 3348 N N . VAL A 1 223 ? 37.248 44.117 69.067 1.00 10.27 223 VAL A N 1
ATOM 3349 C CA . VAL A 1 223 ? 38.157 45.213 68.752 1.00 10.14 223 VAL A CA 1
ATOM 3350 C C . VAL A 1 223 ? 38.336 46.119 69.965 1.00 10.31 223 VAL A C 1
ATOM 3351 O O . VAL A 1 223 ? 39.410 46.701 70.159 1.00 10.86 223 VAL A O 1
ATOM 3364 N N . TYR A 1 224 ? 37.304 46.240 70.797 1.00 10.03 224 TYR A N 1
ATOM 3365 C CA . TYR A 1 224 ? 37.365 47.099 71.970 1.00 11.01 224 TYR A CA 1
ATOM 3366 C C . TYR A 1 224 ? 38.487 46.676 72.907 1.00 11.67 224 TYR A C 1
ATOM 3367 O O . TYR A 1 224 ? 39.073 47.520 73.595 1.00 11.66 224 TYR A O 1
ATOM 3385 N N . ASN A 1 225 ? 38.793 45.383 72.961 1.00 11.05 225 ASN A N 1
ATOM 3386 C CA . ASN A 1 225 ? 39.805 44.871 73.877 1.00 11.40 225 ASN A CA 1
ATOM 3387 C C . ASN A 1 225 ? 41.221 44.962 73.325 1.00 11.53 225 ASN A C 1
ATOM 3388 O O . ASN A 1 225 ? 42.174 44.632 74.043 1.00 13.66 225 ASN A O 1
ATOM 3399 N N . VAL A 1 226 ? 41.386 45.415 72.092 1.00 11.50 226 VAL A N 1
ATOM 3400 C CA . VAL A 1 226 ? 42.735 45.667 71.571 1.00 11.16 226 VAL A CA 1
ATOM 3401 C C . VAL A 1 226 ? 43.268 46.925 72.211 1.00 11.11 226 VAL A C 1
ATOM 3402 O O . VAL A 1 226 ? 42.592 47.976 72.173 1.00 12.22 226 VAL A O 1
ATOM 3415 N N . PRO A 1 227 ? 44.457 46.922 72.825 1.00 12.88 227 PRO A N 1
ATOM 3416 C CA . PRO A 1 227 ? 44.937 48.122 73.510 1.00 13.60 227 PRO A CA 1
ATOM 3417 C C . PRO A 1 227 ? 45.045 49.316 72.574 1.00 11.63 227 PRO A C 1
ATOM 3418 O O . PRO A 1 227 ? 45.355 49.183 71.389 1.00 12.41 227 PRO A O 1
ATOM 3429 N N . ASN A 1 228 ? 44.787 50.495 73.137 1.00 12.11 228 ASN A N 1
ATOM 3430 C CA . ASN A 1 228 ? 44.799 51.720 72.350 1.00 12.98 228 ASN A CA 1
ATOM 3431 C C . ASN A 1 228 ? 46.106 51.914 71.590 1.00 12.62 228 ASN A C 1
ATOM 3432 O O . ASN A 1 228 ? 46.093 52.480 70.493 1.00 13.86 228 ASN A O 1
ATOM 3443 N N . ASN A 1 229 ? 47.238 51.478 72.157 1.00 13.79 229 ASN A N 1
ATOM 3444 C CA . ASN A 1 229 ? 48.527 51.716 71.513 1.00 15.41 229 ASN A CA 1
ATOM 3445 C C . ASN A 1 229 ? 48.756 50.840 70.281 1.00 15.01 229 ASN A C 1
ATOM 3446 O O . ASN A 1 229 ? 49.817 50.956 69.662 1.00 18.60 229 ASN A O 1
ATOM 3457 N N . GLN A 1 230 ? 47.788 50.002 69.892 1.00 13.77 230 GLN A N 1
ATOM 3458 C CA . GLN A 1 230 ? 47.870 49.256 68.642 1.00 14.09 230 GLN A CA 1
ATOM 3459 C C . GLN A 1 230 ? 47.278 50.025 67.469 1.00 11.91 230 GLN A C 1
ATOM 3460 O O . GLN A 1 230 ? 47.415 49.586 66.324 1.00 12.56 230 GLN A O 1
ATOM 3474 N N . PHE A 1 231 ? 46.590 51.134 67.728 1.00 11.60 231 PHE A N 1
ATOM 3475 C CA . PHE A 1 231 ? 45.940 51.916 66.683 1.00 11.77 231 PHE A CA 1
ATOM 3476 C C . PHE A 1 231 ? 46.900 53.020 66.252 1.00 12.15 231 PHE A C 1
ATOM 3477 O O . PHE A 1 231 ? 47.261 53.888 67.049 1.00 14.39 231 PHE A O 1
ATOM 3494 N N . ILE A 1 232 ? 47.335 52.957 64.999 1.00 11.86 232 ILE A N 1
ATOM 3495 C CA . ILE A 1 232 ? 48.425 53.785 64.498 1.00 13.05 232 ILE A CA 1
ATOM 3496 C C . ILE A 1 232 ? 47.821 54.887 63.647 1.00 13.16 232 ILE A C 1
ATOM 3497 O O . ILE A 1 232 ? 47.276 54.626 62.570 1.00 14.32 232 ILE A O 1
ATOM 3513 N N . SER A 1 233 ? 47.952 56.123 64.108 1.00 14.97 233 SER A N 1
ATOM 3514 C CA . SER A 1 233 ? 47.382 57.250 63.393 1.00 16.99 233 SER A CA 1
ATOM 3515 C C . SER A 1 233 ? 47.811 57.227 61.934 1.00 20.39 233 SER A C 1
ATOM 3516 O O . SER A 1 233 ? 49.000 57.129 61.621 1.00 21.68 233 SER A O 1
ATOM 3524 N N . GLY A 1 234 ? 46.829 57.312 61.043 1.00 24.16 234 GLY A N 1
ATOM 3525 C CA . GLY A 1 234 ? 47.105 57.425 59.630 1.00 26.99 234 GLY A CA 1
ATOM 3526 C C . GLY A 1 234 ? 47.600 56.177 58.944 1.00 25.63 234 GLY A C 1
ATOM 3527 O O . GLY A 1 234 ? 47.993 56.255 57.775 1.00 31.33 234 GLY A O 1
ATOM 3531 N N . ASN A 1 235 ? 47.603 55.027 59.614 1.00 19.53 235 ASN A N 1
ATOM 3532 C CA . ASN A 1 235 ? 48.072 53.790 58.987 1.00 16.39 235 ASN A CA 1
ATOM 3533 C C . ASN A 1 235 ? 47.002 52.722 59.166 1.00 14.14 235 ASN A C 1
ATOM 3534 O O . ASN A 1 235 ? 47.007 51.974 60.146 1.00 14.57 235 ASN A O 1
ATOM 3545 N N . TYR A 1 236 ? 46.085 52.653 58.203 1.00 13.16 236 TYR A N 1
ATOM 3546 C CA . TYR A 1 236 ? 44.969 51.724 58.318 1.00 12.29 236 TYR A CA 1
ATOM 3547 C C . TYR A 1 236 ? 45.437 50.293 58.115 1.00 11.79 236 TYR A C 1
ATOM 3548 O O . TYR A 1 236 ? 44.971 49.383 58.808 1.00 12.65 236 TYR A O 1
ATOM 3566 N N . THR A 1 237 ? 46.350 50.080 57.160 1.00 12.87 237 THR A N 1
ATOM 3567 C CA . THR A 1 237 ? 46.814 48.731 56.868 1.00 12.90 237 THR A CA 1
ATOM 3568 C C . THR A 1 237 ? 47.516 48.134 58.079 1.00 12.60 237 THR A C 1
ATOM 3569 O O . THR A 1 237 ? 47.258 46.987 58.460 1.00 12.89 237 THR A O 1
ATOM 3580 N N . GLN A 1 238 ? 48.416 48.898 58.700 1.00 12.32 238 GLN A N 1
ATOM 3581 C CA . GLN A 1 238 ? 49.150 48.350 59.835 1.00 11.67 238 GLN A CA 1
ATOM 3582 C C . GLN A 1 238 ? 48.265 48.260 61.076 1.00 11.88 238 GLN A C 1
ATOM 3583 O O . GLN A 1 238 ? 48.409 47.332 61.882 1.00 12.12 238 GLN A O 1
ATOM 3597 N N . THR A 1 239 ? 47.354 49.223 61.262 1.00 11.92 239 THR A N 1
ATOM 3598 C CA . THR A 1 239 ? 46.436 49.136 62.394 1.00 11.14 239 THR A CA 1
ATOM 3599 C C . THR A 1 239 ? 45.577 47.886 62.291 1.00 11.41 239 THR A C 1
ATOM 3600 O O . THR A 1 239 ? 45.393 47.162 63.274 1.00 11.98 239 THR A O 1
ATOM 3611 N N . LEU A 1 240 ? 45.033 47.626 61.100 1.00 11.19 240 LEU A N 1
ATOM 3612 C CA . LEU A 1 240 ? 44.180 46.456 60.912 1.00 11.30 240 LEU A CA 1
ATOM 3613 C C . LEU A 1 240 ? 44.972 45.178 61.131 1.00 11.57 240 LEU A C 1
ATOM 3614 O O . LEU A 1 240 ? 44.478 44.233 61.751 1.00 11.83 240 LEU A O 1
ATOM 3630 N N . ARG A 1 241 ? 46.220 45.145 60.657 1.00 11.99 241 ARG A N 1
ATOM 3631 C CA . ARG A 1 241 ? 47.096 44.018 60.956 1.00 13.30 241 ARG A CA 1
ATOM 3632 C C . ARG A 1 241 ? 47.254 43.844 62.460 1.00 11.95 241 ARG A C 1
ATOM 3633 O O . ARG A 1 241 ? 47.098 42.737 62.992 1.00 12.56 241 ARG A O 1
ATOM 3654 N N . ASN A 1 242 ? 47.547 44.939 63.169 1.00 11.94 242 ASN A N 1
ATOM 3655 C CA . ASN A 1 242 ? 47.718 44.858 64.616 1.00 11.96 242 ASN A CA 1
ATOM 3656 C C . ASN A 1 242 ? 46.460 44.328 65.297 1.00 12.16 242 ASN A C 1
ATOM 3657 O O . ASN A 1 242 ? 46.543 43.507 66.216 1.00 12.78 242 ASN A O 1
ATOM 3668 N N . VAL A 1 243 ? 45.286 44.811 64.873 1.00 11.16 243 VAL A N 1
ATOM 3669 C CA . VAL A 1 243 ? 44.021 44.404 65.480 1.00 10.73 243 VAL A CA 1
ATOM 3670 C C . VAL A 1 243 ? 43.799 42.911 65.299 1.00 11.03 243 VAL A C 1
ATOM 3671 O O . VAL A 1 243 ? 43.470 42.193 66.253 1.00 11.27 243 VAL A O 1
ATOM 3684 N N . ILE A 1 244 ? 43.951 42.426 64.065 1.00 11.02 244 ILE A N 1
ATOM 3685 C CA . ILE A 1 244 ? 43.691 41.014 63.792 1.00 11.30 244 ILE A CA 1
ATOM 3686 C C . ILE A 1 244 ? 44.675 40.137 64.561 1.00 10.83 244 ILE A C 1
ATOM 3687 O O . ILE A 1 244 ? 44.288 39.152 65.204 1.00 11.76 244 ILE A O 1
ATOM 3703 N N . VAL A 1 245 ? 45.969 40.478 64.501 1.00 11.41 245 VAL A N 1
ATOM 3704 C CA . VAL A 1 245 ? 46.973 39.667 65.187 1.00 12.72 245 VAL A CA 1
ATOM 3705 C C . VAL A 1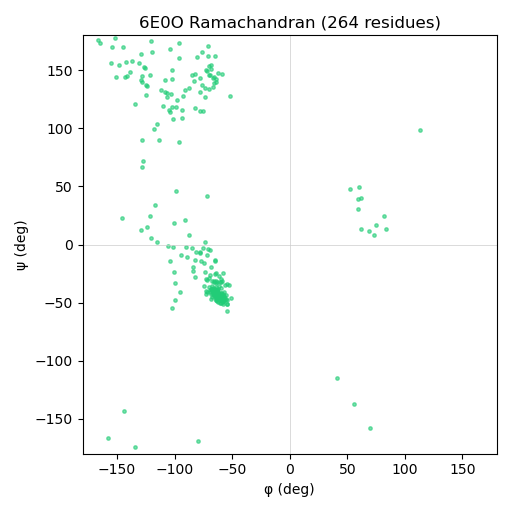 245 ? 46.715 39.656 66.689 1.00 11.16 245 VAL A C 1
ATOM 3706 O O . VAL A 1 245 ? 46.806 38.610 67.344 1.00 12.57 245 VAL A O 1
ATOM 3719 N N . LYS A 1 246 ? 46.388 40.816 67.266 1.00 12.09 246 LYS A N 1
ATOM 3720 C CA . LYS A 1 246 ? 46.180 40.877 68.709 1.00 11.92 246 LYS A CA 1
ATOM 3721 C C . LYS A 1 246 ? 44.997 40.014 69.139 1.00 10.96 246 LYS A C 1
ATOM 3722 O O . LYS A 1 246 ? 45.096 39.249 70.104 1.00 12.24 246 LYS A O 1
ATOM 3741 N N . ILE A 1 247 ? 43.862 40.124 68.442 1.00 11.67 247 ILE A N 1
ATOM 3742 C CA . ILE A 1 247 ? 42.700 39.319 68.816 1.00 11.69 247 ILE A CA 1
ATOM 3743 C C . ILE A 1 247 ? 43.011 37.837 68.645 1.00 10.67 247 ILE A C 1
ATOM 3744 O O . ILE A 1 247 ? 42.722 37.016 69.518 1.00 11.05 247 ILE A O 1
ATOM 3760 N N . TYR A 1 248 ? 43.597 37.477 67.504 1.00 11.40 248 TYR A N 1
ATOM 3761 C CA . TYR A 1 248 ? 43.950 36.089 67.219 1.00 11.76 248 TYR A CA 1
ATOM 3762 C C . TYR A 1 248 ? 44.817 35.515 68.325 1.00 11.72 248 TYR A C 1
ATOM 3763 O O . TYR A 1 248 ? 44.513 34.454 68.881 1.00 12.45 248 TYR A O 1
ATOM 3781 N N . GLU A 1 249 ? 45.893 36.221 68.678 1.00 11.94 249 GLU A N 1
ATOM 3782 C CA . GLU A 1 249 ? 46.788 35.729 69.715 1.00 12.31 249 GLU A CA 1
ATOM 3783 C C . GLU A 1 249 ? 46.087 35.686 71.067 1.00 12.08 249 GLU A C 1
ATOM 3784 O O . GLU A 1 249 ? 46.242 34.718 71.824 1.00 12.87 249 GLU A O 1
ATOM 3796 N N . ASP A 1 250 ? 45.291 36.714 71.377 1.00 11.16 250 ASP A N 1
ATOM 3797 C CA . ASP A 1 250 ? 44.559 36.726 72.640 1.00 11.78 250 ASP A CA 1
ATOM 3798 C C . ASP A 1 250 ? 43.622 35.529 72.750 1.00 11.72 250 ASP A C 1
ATOM 3799 O O . ASP A 1 250 ? 43.443 34.977 73.839 1.00 12.43 250 ASP A O 1
ATOM 3808 N N . MET A 1 251 ? 42.993 35.128 71.638 1.00 11.47 251 MET A N 1
ATOM 3809 C CA . MET A 1 251 ? 42.082 33.989 71.685 1.00 11.20 251 MET A CA 1
ATOM 3810 C C . MET A 1 251 ? 42.852 32.697 71.933 1.00 11.73 251 MET A C 1
ATOM 3811 O O . MET A 1 251 ? 42.431 31.865 72.743 1.00 13.59 251 MET A O 1
ATOM 3825 N N . LYS A 1 252 ? 44.002 32.518 71.264 1.00 12.26 252 LYS A N 1
ATOM 3826 C CA . LYS A 1 252 ? 44.827 31.352 71.549 1.00 11.81 252 LYS A CA 1
ATOM 3827 C C . LYS A 1 252 ? 45.287 31.361 73.001 1.00 12.02 252 LYS A C 1
ATOM 3828 O O . LYS A 1 252 ? 45.527 30.296 73.589 1.00 12.80 252 LYS A O 1
ATOM 3847 N N . ASN A 1 253 ? 45.399 32.549 73.600 1.00 12.50 253 ASN A N 1
ATOM 3848 C CA . ASN A 1 253 ? 45.914 32.714 74.952 1.00 12.43 253 ASN A CA 1
ATOM 3849 C C . ASN A 1 253 ? 44.818 32.900 75.997 1.00 12.79 253 ASN A C 1
ATOM 3850 O O . ASN A 1 253 ? 45.103 33.367 77.106 1.00 14.65 253 ASN A O 1
ATOM 3861 N N . ASN A 1 254 ? 43.575 32.536 75.678 1.00 12.85 254 ASN A N 1
ATOM 3862 C CA . ASN A 1 254 ? 42.538 32.403 76.701 1.00 13.30 254 ASN A CA 1
ATOM 3863 C C . ASN A 1 254 ? 42.272 33.736 77.401 1.00 13.91 254 ASN A C 1
ATOM 3864 O O . ASN A 1 254 ? 42.060 33.793 78.611 1.00 16.28 254 ASN A O 1
ATOM 3875 N N . ALA A 1 255 ? 42.263 34.820 76.631 1.00 12.80 255 ALA A N 1
ATOM 3876 C CA . ALA A 1 255 ? 42.181 36.146 77.224 1.00 13.77 255 ALA A CA 1
ATOM 3877 C C . ALA A 1 255 ? 40.799 36.435 77.808 1.00 12.34 255 ALA A C 1
ATOM 3878 O O . ALA A 1 255 ? 39.771 35.960 77.321 1.00 14.50 255 ALA A O 1
ATOM 3885 N N . ASP A 1 256 ? 40.787 37.247 78.858 1.00 12.86 256 ASP A N 1
ATOM 3886 C CA . ASP A 1 256 ? 39.551 37.680 79.511 1.00 13.51 256 ASP A CA 1
ATOM 3887 C C . ASP A 1 256 ? 39.145 39.043 78.962 1.00 13.59 256 ASP A C 1
ATOM 3888 O O . ASP A 1 256 ? 39.521 40.087 79.490 1.00 21.17 256 ASP A O 1
ATOM 3897 N N . TYR A 1 257 ? 38.385 39.027 77.876 1.00 12.87 257 TYR A N 1
ATOM 3898 C CA . TYR A 1 257 ? 37.870 40.238 77.261 1.00 11.43 257 TYR A CA 1
ATOM 3899 C C . TYR A 1 257 ? 36.606 40.697 77.977 1.00 11.77 257 TYR A C 1
ATOM 3900 O O . TYR A 1 257 ? 35.794 39.889 78.430 1.00 12.71 257 TYR A O 1
ATOM 3918 N N 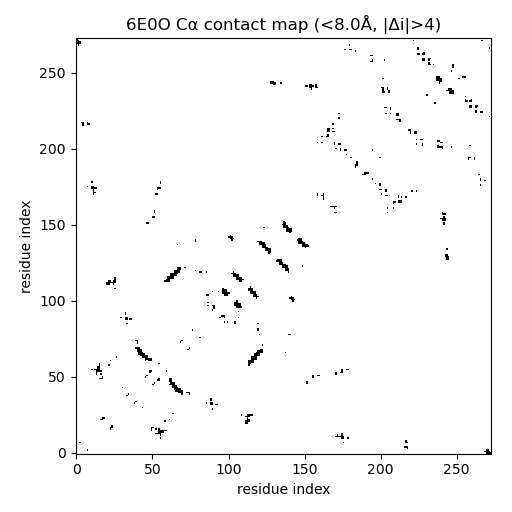. THR A 1 258 ? 36.418 42.007 78.034 1.00 11.47 258 THR A N 1
ATOM 3919 C CA . THR A 1 258 ? 35.164 42.562 78.522 1.00 11.60 258 THR A CA 1
ATOM 3920 C C . THR A 1 258 ? 34.240 42.892 77.351 1.00 11.28 258 THR A C 1
ATOM 3921 O O . THR A 1 258 ? 34.672 43.054 76.208 1.00 12.03 258 THR A O 1
ATOM 3932 N N . GLU A 1 259 ? 32.948 43.012 77.647 1.00 12.11 259 GLU A N 1
ATOM 3933 C CA . GLU A 1 259 ? 32.051 43.704 76.736 1.00 11.50 259 GLU A CA 1
ATOM 3934 C C . GLU A 1 259 ? 32.469 45.166 76.674 1.00 11.22 259 GLU A C 1
ATOM 3935 O O . GLU A 1 259 ? 33.204 45.653 77.531 1.00 12.05 259 GLU A O 1
ATOM 3947 N N . VAL A 1 260 ? 32.015 45.865 75.633 1.00 11.37 260 VAL A N 1
ATOM 3948 C CA . VAL A 1 260 ? 32.304 47.292 75.520 1.00 11.89 260 VAL A CA 1
ATOM 3949 C C . VAL A 1 260 ? 31.827 48.026 76.762 1.00 11.99 260 VAL A C 1
ATOM 3950 O O . VAL A 1 260 ? 32.459 48.990 77.202 1.00 13.58 260 VAL A O 1
ATOM 3963 N N . ASN A 1 261 ? 30.714 47.578 77.354 1.00 12.63 261 ASN A N 1
ATOM 3964 C CA . ASN A 1 261 ? 30.172 48.228 78.543 1.00 12.82 261 ASN A CA 1
ATOM 3965 C C . ASN A 1 261 ? 31.090 48.117 79.756 1.00 13.21 261 ASN A C 1
ATOM 3966 O O . ASN A 1 261 ? 30.861 48.823 80.740 1.00 14.47 261 ASN A O 1
ATOM 3977 N N . ARG A 1 262 ? 32.097 47.247 79.721 1.00 13.47 262 ARG A N 1
ATOM 3978 C CA . ARG A 1 262 ? 33.068 47.061 80.800 1.00 14.63 262 ARG A CA 1
ATOM 3979 C C . ARG A 1 262 ? 32.436 46.589 82.102 1.00 15.69 262 ARG A C 1
ATOM 3980 O O . ARG A 1 262 ? 33.087 46.630 83.159 1.00 18.67 262 ARG A O 1
ATOM 4001 N N . LEU A 1 263 ? 31.188 46.141 82.055 1.00 14.10 263 LEU A N 1
ATOM 4002 C CA . LEU A 1 263 ? 30.489 45.677 83.238 1.00 15.07 263 LEU A CA 1
ATOM 4003 C C . LEU A 1 263 ? 30.466 44.166 83.346 1.00 14.61 263 LEU A C 1
ATOM 4004 O O . LEU A 1 263 ? 30.310 43.644 84.453 1.00 15.94 263 LEU A O 1
ATOM 4020 N N . PHE A 1 264 ? 30.604 43.462 82.224 1.00 14.72 264 PHE A N 1
ATOM 4021 C CA . PHE A 1 264 ? 30.493 42.015 82.168 1.00 15.10 264 PHE A CA 1
ATOM 4022 C C . PHE A 1 264 ? 31.512 41.484 81.178 1.00 13.78 264 PHE A C 1
ATOM 4023 O O . PHE A 1 264 ? 31.996 42.208 80.305 1.00 13.71 264 PHE A O 1
ATOM 4040 N N . TRP A 1 265 ? 31.855 40.216 81.361 1.00 14.56 265 TRP A N 1
ATOM 4041 C CA . TRP A 1 265 ? 32.846 39.567 80.528 1.00 13.72 265 TRP A CA 1
ATOM 4042 C C . TRP A 1 265 ? 32.243 39.183 79.185 1.00 12.98 265 TRP A C 1
ATOM 4043 O O . TRP A 1 265 ? 31.098 38.732 79.106 1.00 14.23 265 TRP A O 1
ATOM 4064 N N . LEU A 1 266 ? 33.045 39.308 78.130 1.00 12.41 266 LEU A N 1
ATOM 4065 C CA . LEU A 1 266 ? 32.591 38.894 76.807 1.00 11.69 266 LEU A CA 1
ATOM 4066 C C . LEU A 1 266 ? 32.352 37.394 76.759 1.00 12.36 266 LEU A C 1
ATOM 4067 O O . LEU A 1 266 ? 31.353 36.935 76.191 1.00 13.56 266 LEU A O 1
ATOM 4083 N N . PHE A 1 267 ? 33.259 36.615 77.332 1.00 12.28 267 PHE A N 1
ATOM 4084 C CA . PHE A 1 267 ? 33.159 35.155 77.313 1.00 12.94 267 PHE A CA 1
ATOM 4085 C C . PHE A 1 267 ? 32.567 34.635 78.620 1.00 13.53 267 PHE A C 1
ATOM 4086 O O . PHE A 1 267 ? 33.029 33.681 79.225 1.00 17.08 267 PHE A O 1
ATOM 4103 N N . SER A 1 268 ? 31.485 35.292 79.033 1.00 14.40 268 SER A N 1
ATOM 4104 C CA . SER A 1 268 ? 30.711 34.904 80.203 1.00 15.35 268 SER A CA 1
ATOM 4105 C C . SER A 1 268 ? 29.982 33.590 79.962 1.00 14.09 268 SER A C 1
ATOM 4106 O O . SER A 1 268 ? 29.670 33.223 78.827 1.00 15.46 268 SER A O 1
ATOM 4114 N N . ASN A 1 269 ? 29.700 32.878 81.054 1.00 17.15 269 ASN A N 1
ATOM 4115 C CA . ASN A 1 269 ? 28.932 31.641 80.923 1.00 19.69 269 ASN A CA 1
ATOM 4116 C C . ASN A 1 269 ? 27.465 31.893 80.578 1.00 20.22 269 ASN A C 1
ATOM 4117 O O . ASN A 1 269 ? 26.723 30.932 80.365 1.00 24.33 269 ASN A O 1
ATOM 4128 N N . ARG A 1 270 ? 27.028 33.149 80.506 1.00 19.38 270 ARG A N 1
ATOM 4129 C CA . ARG A 1 270 ? 25.706 33.462 79.979 1.00 19.75 270 ARG A CA 1
ATOM 4130 C C . ARG A 1 270 ? 25.682 33.519 78.455 1.00 17.77 270 ARG A C 1
ATOM 4131 O O . ARG A 1 270 ? 24.593 33.509 77.865 1.00 18.73 270 ARG A O 1
ATOM 4152 N N . SER A 1 271 ? 26.847 33.554 77.801 1.00 15.97 271 SER A N 1
ATOM 4153 C CA . SER A 1 271 ? 26.879 33.739 76.360 1.00 16.71 271 SER A CA 1
ATOM 4154 C C . SER A 1 271 ? 27.359 32.493 75.648 1.00 16.10 271 SER A C 1
ATOM 4155 O O . SER A 1 271 ? 28.402 31.934 76.019 1.00 16.28 271 SER A O 1
ATOM 4163 N N . PRO A 1 272 ? 26.670 32.061 74.591 1.00 15.19 272 PRO A N 1
ATOM 4164 C CA . PRO A 1 272 ? 27.144 30.888 73.840 1.00 14.38 272 PRO A CA 1
ATOM 4165 C C . PRO A 1 272 ? 28.322 31.149 72.908 1.00 13.63 272 PRO A C 1
ATOM 4166 O O . PRO A 1 272 ? 28.916 30.175 72.437 1.00 14.75 272 PRO A O 1
ATOM 4177 N N . ARG A 1 273 ? 28.666 32.399 72.590 1.00 14.26 273 ARG A N 1
ATOM 4178 C CA . ARG A 1 273 ? 29.794 32.637 71.692 1.00 15.31 273 ARG A CA 1
ATOM 4179 C C . ARG A 1 273 ? 31.102 32.344 72.418 1.00 14.32 273 ARG A C 1
ATOM 4180 O O . ARG A 1 273 ? 31.201 32.458 73.641 1.00 21.94 273 ARG A O 1
ATOM 4201 N N . THR A 1 274 ? 32.105 31.927 71.658 1.00 11.55 274 THR A N 1
ATOM 4202 C CA . THR A 1 274 ? 33.335 31.424 72.244 1.00 10.98 274 THR A CA 1
ATOM 4203 C C . THR A 1 274 ? 34.564 32.103 71.650 1.00 10.43 274 THR A C 1
ATOM 4204 O O . THR A 1 274 ? 34.517 32.732 70.589 1.00 11.12 274 THR A O 1
ATOM 4215 N N . ARG A 1 275 ? 35.688 31.940 72.355 1.00 10.64 275 ARG A N 1
ATOM 4216 C CA . ARG A 1 275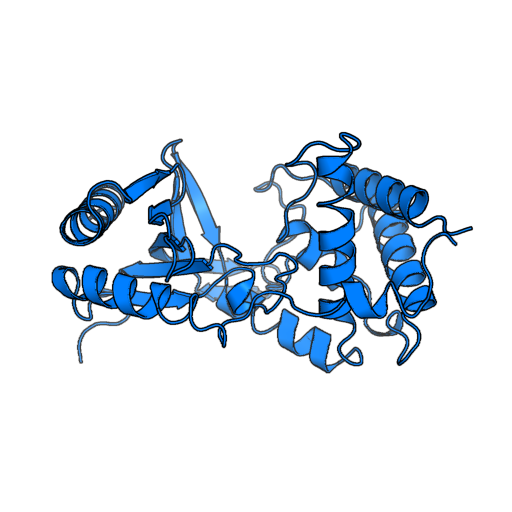 ? 36.964 32.396 71.822 1.00 10.86 275 ARG A CA 1
ATOM 4217 C C . ARG A 1 275 ? 37.302 31.702 70.510 1.00 10.88 275 ARG A C 1
ATOM 4218 O O . ARG A 1 275 ? 37.953 32.298 69.644 1.00 11.65 275 ARG A O 1
ATOM 4239 N N . GLN A 1 276 ? 36.886 30.444 70.350 1.00 10.42 276 GLN A N 1
ATOM 4240 C CA . GLN A 1 276 ? 37.134 29.737 69.103 1.00 11.65 276 GLN A CA 1
ATOM 4241 C C . GLN A 1 276 ? 36.413 30.407 67.939 1.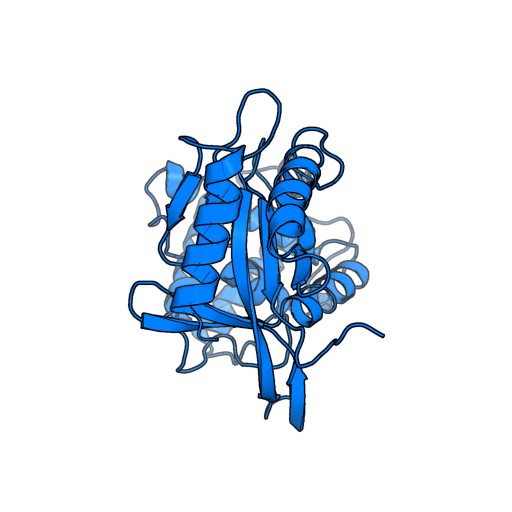00 11.26 276 GLN A C 1
ATOM 4242 O O . GLN A 1 276 ? 36.957 30.492 66.829 1.00 11.96 276 GLN A O 1
ATOM 4256 N N . ASP A 1 277 ? 35.184 30.883 68.165 1.00 11.06 277 ASP A N 1
ATOM 4257 C CA . ASP A 1 277 ? 34.484 31.634 67.125 1.00 11.42 277 ASP A CA 1
ATOM 4258 C C . ASP A 1 277 ? 35.309 32.837 66.684 1.00 11.41 277 ASP A C 1
ATOM 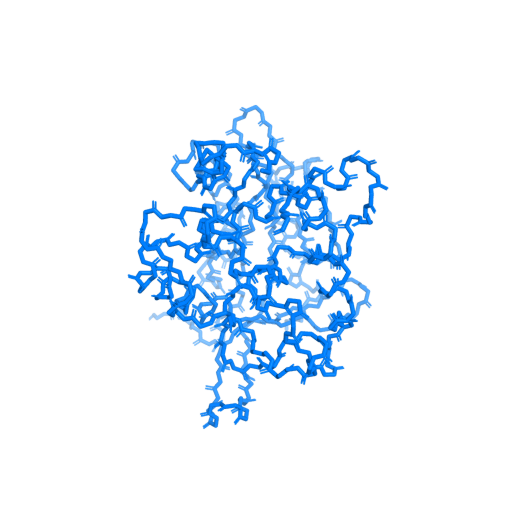4259 O O . ASP A 1 277 ? 35.448 33.112 65.488 1.00 12.69 277 ASP A O 1
ATOM 4268 N N . ALA A 1 278 ? 35.840 33.583 67.652 1.00 11.06 278 ALA A N 1
ATOM 4269 C CA . ALA A 1 278 ? 36.637 34.763 67.339 1.00 11.26 278 ALA A CA 1
ATOM 4270 C C . ALA A 1 278 ? 37.941 34.389 66.644 1.00 11.10 278 ALA A C 1
ATOM 4271 O O . ALA A 1 278 ? 38.367 35.073 65.710 1.00 11.54 278 ALA A O 1
ATOM 4278 N N . LEU A 1 279 ? 38.603 33.326 67.110 1.00 10.82 279 LEU A N 1
ATOM 4279 C CA . LEU A 1 279 ? 39.838 32.875 66.479 1.00 10.80 279 LEU A CA 1
ATOM 4280 C C . LEU A 1 279 ? 39.605 32.500 65.024 1.00 12.10 279 LEU A C 1
ATOM 4281 O O . LEU A 1 279 ? 40.360 32.915 64.135 1.00 12.52 279 LEU A O 1
ATOM 4297 N N . GLY A 1 280 ? 38.565 31.711 64.762 1.00 11.96 280 GLY A N 1
ATOM 4298 C CA . GLY A 1 280 ? 38.277 31.322 63.399 1.00 12.31 280 GLY A CA 1
ATOM 4299 C C . GLY A 1 280 ? 37.923 32.506 62.528 1.00 12.09 280 GLY A C 1
ATOM 4300 O O . GLY A 1 280 ? 38.352 32.593 61.376 1.00 14.12 280 GLY A O 1
ATOM 4304 N N . PHE A 1 281 ? 37.148 33.446 63.071 1.00 12.07 281 PHE A N 1
ATOM 4305 C CA . PHE A 1 281 ? 36.809 34.647 62.314 1.00 10.84 281 PHE A CA 1
ATOM 4306 C C . PHE A 1 281 ? 38.064 35.456 61.985 1.00 11.41 281 PHE A C 1
ATOM 4307 O O . PHE A 1 281 ? 38.234 35.919 60.857 1.00 12.62 281 PHE A O 1
ATOM 4324 N N . MET A 1 282 ? 38.955 35.645 62.962 1.00 11.23 282 MET A N 1
ATOM 4325 C CA . MET A 1 282 ? 40.187 36.384 62.685 1.00 11.21 282 MET A CA 1
ATOM 4326 C C . MET A 1 282 ? 41.007 35.707 61.589 1.00 11.32 282 MET A C 1
ATOM 4327 O O . MET A 1 282 ? 41.578 36.372 60.721 1.00 12.34 282 MET A O 1
ATOM 4341 N N . GLN A 1 283 ? 41.106 34.380 61.632 1.00 11.58 283 GLN A N 1
ATOM 4342 C CA . GLN A 1 283 ? 41.831 33.663 60.593 1.00 12.84 283 GLN A CA 1
ATOM 4343 C C . GLN A 1 283 ? 41.210 33.911 59.225 1.00 12.62 283 GLN A C 1
ATOM 4344 O O . GLN A 1 283 ? 41.922 34.141 58.240 1.00 13.17 283 GLN A O 1
ATOM 4358 N N . LYS A 1 284 ? 39.880 33.832 59.134 1.00 11.80 284 LYS A N 1
ATOM 4359 C CA . LYS A 1 284 ? 39.219 34.052 57.853 1.00 12.51 284 LYS A CA 1
ATOM 4360 C C . LYS A 1 284 ? 39.452 35.472 57.357 1.00 12.63 284 LYS A C 1
ATOM 4361 O O . LYS A 1 284 ? 39.666 35.694 56.157 1.00 12.90 284 LYS A O 1
ATOM 4380 N N . CYS A 1 285 ? 39.422 36.446 58.269 1.00 12.17 285 CYS A N 1
ATOM 4381 C CA . CYS A 1 285 ? 39.702 37.824 57.883 1.00 12.36 285 CYS A CA 1
ATOM 4382 C C . CYS A 1 285 ? 41.129 37.959 57.377 1.00 12.34 285 CYS A C 1
ATOM 4383 O O . CYS A 1 285 ? 41.379 38.586 56.343 1.00 12.98 285 CYS A O 1
ATOM 4391 N N . TRP A 1 286 ? 42.087 37.414 58.128 1.00 12.26 286 TRP A N 1
ATOM 4392 C CA . TRP A 1 286 ? 43.487 37.481 57.722 1.00 12.18 286 TRP A CA 1
ATOM 4393 C C . TRP A 1 286 ? 43.687 36.911 56.326 1.00 12.27 286 TRP A C 1
ATOM 4394 O O . TRP A 1 286 ? 44.346 37.526 55.479 1.00 14.30 286 TRP A O 1
ATOM 4415 N N . ASN A 1 287 ? 43.114 35.736 56.069 1.00 13.89 287 ASN A N 1
ATOM 4416 C CA . ASN A 1 287 ? 43.278 35.092 54.773 1.00 13.49 287 ASN A CA 1
ATOM 4417 C C . ASN A 1 287 ? 42.609 35.897 53.664 1.00 14.70 287 ASN A C 1
ATOM 4418 O O . ASN A 1 287 ? 43.170 36.046 52.571 1.00 18.46 287 ASN A O 1
ATOM 4429 N N . TYR A 1 288 ? 41.409 36.417 53.925 1.00 12.80 288 TYR A N 1
ATOM 4430 C CA . TYR A 1 288 ? 40.690 37.192 52.922 1.00 13.57 288 TYR A CA 1
ATOM 4431 C C . TYR A 1 288 ? 41.446 38.460 52.571 1.00 13.67 288 TYR A C 1
ATOM 4432 O O . TYR A 1 288 ? 41.524 38.845 51.400 1.00 14.40 288 TYR A O 1
ATOM 4450 N N . LEU A 1 289 ? 41.989 39.137 53.582 1.00 13.75 289 LEU A N 1
ATOM 4451 C CA . LEU A 1 289 ? 42.703 40.386 53.369 1.00 14.28 289 LEU A CA 1
ATOM 4452 C C . LEU A 1 289 ? 44.074 40.181 52.743 1.00 15.62 289 LEU A C 1
ATOM 4453 O O . LEU A 1 289 ? 44.581 41.099 52.091 1.00 16.80 289 LEU A O 1
ATOM 4469 N N . GLY A 1 290 ? 44.667 39.005 52.897 1.00 17.02 290 GLY A N 1
ATOM 4470 C CA . GLY A 1 290 ? 45.918 38.738 52.225 1.00 19.62 290 GLY A CA 1
ATOM 4471 C C . GLY A 1 290 ? 47.126 39.275 52.932 1.00 18.76 290 GLY A C 1
ATOM 4472 O O . GLY A 1 290 ? 48.144 39.532 52.283 1.00 20.68 290 GLY A O 1
ATOM 4476 N N . TYR A 1 291 ? 47.035 39.469 54.245 1.00 20.11 291 TYR A N 1
ATOM 4477 C CA . TYR A 1 291 ? 48.200 39.822 55.035 1.00 19.88 291 TYR A CA 1
ATOM 4478 C C . TYR A 1 291 ? 49.240 38.712 54.986 1.00 21.18 291 TYR A C 1
ATOM 4479 O O . TYR A 1 291 ? 48.919 37.525 54.897 1.00 21.32 291 TYR A O 1
ATOM 4497 N N . GLN A 1 292 ? 50.499 39.117 55.059 1.00 24.00 292 GLN A N 1
ATOM 4498 C CA . GLN A 1 292 ? 51.626 38.199 55.008 1.00 30.99 292 GLN A CA 1
ATOM 4499 C C . GLN A 1 292 ? 52.520 38.383 56.233 1.00 33.81 292 GLN A C 1
ATOM 4500 O O . GLN A 1 292 ? 52.425 39.376 56.955 1.00 34.68 292 GLN A O 1
#

Solvent-accessible surface area: 13263 Å² total; per-residue (Å²): 73,96,32,57,60,101,81,0,36,87,35,0,98,46,71,2,34,50,135,53,122,62,0,80,39,0,44,92,67,0,36,63,4,0,79,93,72,3,33,116,95,6,47,32,31,29,31,25,18,9,54,10,53,2,4,17,106,156,78,17,70,0,32,0,0,0,34,32,3,52,95,100,104,76,120,208,126,80,16,106,78,0,2,46,44,0,33,92,5,0,90,108,85,13,76,126,30,7,70,94,79,58,90,14,0,35,0,41,24,78,100,100,18,3,23,0,30,0,11,1,0,35,6,4,92,79,121,0,103,53,84,79,70,116,7,54,6,2,54,12,75,5,68,85,135,102,76,36,68,36,7,11,77,48,16,72,61,38,4,34,94,15,2,88,98,0,134,115,2,4,17,54,0,0,11,0,0,8,18,0,9,65,89,4,42,104,100,64,86,17,63,110,101,43,3,35,38,86,5,1,10,0,1,0,15,33,0,59,58,128,52,7,65,67,64,57,15,35,70,0,0,77,29,0,1,42,64,0,76,92,15,10,145,110,107,24,104,8,25,35,1,5,134,6,52,112,8,31,31,152,208,44,126,69,63,60,118,36,0,34,20,0,0,85,64,0,57,96,52,0,22,19,170

Nearest PDB structures (foldseek):
  6e0n-assembly1_A  TM=1.003E+00  e=3.360E-52  Elizabethkingia meningoseptica ATCC 13253 = NBRC 12535
  7x4t-assembly2_B  TM=8.984E-01  e=8.683E-23  Legionella pneumophila
  7x4f-assembly1_A  TM=8.801E-01  e=5.920E-23  Legionella pneumophila
  7x4q-assembly2_B  TM=8.906E-01  e=7.783E-23  Legionella pneumophila
  7x4q-assembly1_A  TM=8.932E-01  e=1.023E-22  Legionella pneumophila

Secondary structure (DSSP, 8-state):
--S-HHHHHHHTS-SS-TTSHHHHHHHHHHHHHHHHHHGGGEEEEEEHHHHHT---STT--EEEEEEE-TTTS-----HHHHHHHHHHHHHHHHGGGEEE-SSSEEE--BTTB--EEEEEEEEEEEEETTTTEEEEEEEEE-TTS-EEEE-HHHHHHHHHHHHHHTTTHHHHHHHHHHHHHHHHHHTTSS-TTSS-HHHHHHHHHTS-GGG--TT-HHHHHHHHHHHHHHHHHTT--PBPTTSSSBTT-TT----HHHHHHHHHHHHHHHT--

Organism: Elizabethkingia meningoseptica (NCBI:txid238)

GO terms:
  GO:0140701 3',3'-cyclic GMP-AMP synthase activity (F, IDA)
  GO:0052621 diguanylate cyclase activity (F, EXP)
  GO:0106408 diadenylate cyclase activity (F, EXP)